Protein AF-A0A8T7IWC9-F1 (afdb_monomer_lite)

Sequence (301 aa):
MRTSVFLGVFLLLMLPDQSWAQNACSLISCDCSSLSNSVWQAECRTREDSIKSRCRSSAGERLGACIVAGESAWPLMAESQGPELLPTWRYGEDQFEEWFDSQLETVEAVNFQLSDARSWTAGQVRNGAYSQVPAVASTLSDLIRQFWWINNNQLRAEAKFDEDPVDEDDLLAVRLILREMLDEQDQLASSIAGANADANIARKALYGVRYELYQMLAETYTLASDYRRAGELWRDAAREGESVIRLDGLNTADQRQIALDVVSSYFLAATRYDLAGDATLARQMYQRANDLKSNPSSLIE

Secondary structure (DSSP, 8-state):
-----------------THHHHHHHHT----TTS-SSHHHHHHHHHHHHHHHHHHHHTTT---------STT---------S----------HHHHHHHHHHHHHHHHHHHHHHHHHHHHHHHHHHTT-GGGHHHHHHHHHHHHHHHHHHHHHHHHHHHHHSSSPPPHHHHHHHHHHHHHHHHHHHHHHHH--S-SHHHHHHHHHHHHHHHHHHHHHHHHHHHTT-HHHHHHHHHHHHHHHHHHTTSTT--HHHHHHHHHHHHHHHHHHHHHHHHTT-HHHHHHHHHHHHHHHH-GGGGT-

Radius of gyration: 24.12 Å; chains: 1; bounding box: 64×43×95 Å

pLDDT: mean 74.96, std 18.35, range [29.09, 98.12]

Foldseek 3Di:
DDDDDDDDDDDDDPPPPLVQLLVLLVPQDLPLVVDPDPVLSVVLVVVSVVQSVVSSVVSRQQDDWRDRDDPPDDTPDDDHDDDDDPPPDPDDPVVVVVVLVVLVVVLVVLVVVLVVLLVVLLVCLLVLVLQCLLVSLVVNQVSLVSNLVSLVVVQVVVCVPPVDQRDVVSLVVVLVVLVVVLVSLVVSLVSQDDQDQSSLSNNLSSLSNNLSSLQSNLVSCVSVLVLQVSLVSLQVNLVSLLVSLQRPPDDPVSNVVSLSSNLVSLQSSLVSCVSVVNPVSNVVSPVVSVVCVVPVCVSND

Structure (mmCIF, N/CA/C/O backbone):
data_AF-A0A8T7IWC9-F1
#
_entry.id   AF-A0A8T7IWC9-F1
#
loop_
_atom_site.group_PDB
_atom_site.id
_atom_site.type_symbol
_atom_site.label_atom_id
_atom_site.label_alt_id
_atom_site.label_comp_id
_atom_site.label_asym_id
_atom_site.label_entity_id
_atom_site.label_seq_id
_atom_site.pdbx_PDB_ins_code
_atom_site.Cartn_x
_atom_site.Cartn_y
_atom_site.Cartn_z
_atom_site.occupancy
_atom_site.B_iso_or_equiv
_atom_site.auth_seq_id
_atom_site.auth_comp_id
_atom_site.auth_asym_id
_atom_site.auth_atom_id
_atom_site.pdbx_PDB_model_num
ATOM 1 N N . MET A 1 1 ? 39.975 -7.825 -69.202 1.00 47.09 1 MET A N 1
ATOM 2 C CA . MET A 1 1 ? 40.284 -6.485 -68.648 1.00 47.09 1 MET A CA 1
ATOM 3 C C . MET A 1 1 ? 39.059 -5.595 -68.787 1.00 47.09 1 MET A C 1
ATOM 5 O O . MET A 1 1 ? 38.431 -5.651 -69.835 1.00 47.09 1 MET A O 1
ATOM 9 N N . ARG A 1 2 ? 38.813 -4.763 -67.762 1.00 39.97 2 ARG A N 1
ATOM 10 C CA . ARG A 1 2 ? 37.739 -3.761 -67.572 1.00 39.97 2 ARG A CA 1
ATOM 11 C C . ARG A 1 2 ? 36.487 -4.239 -66.824 1.00 39.97 2 ARG A C 1
ATOM 13 O O . ARG A 1 2 ? 35.426 -4.460 -67.388 1.00 39.97 2 ARG A O 1
ATOM 20 N N . THR A 1 3 ? 36.675 -4.342 -65.511 1.00 43.59 3 THR A N 1
ATOM 21 C CA . THR A 1 3 ? 35.678 -4.198 -64.443 1.00 43.59 3 THR A CA 1
ATOM 22 C C . THR A 1 3 ? 35.270 -2.727 -64.306 1.00 43.59 3 THR A C 1
ATOM 24 O O . THR A 1 3 ? 36.131 -1.884 -64.049 1.00 43.59 3 THR A O 1
ATOM 27 N N . SER A 1 4 ? 33.980 -2.419 -64.453 1.00 54.19 4 SER A N 1
ATOM 28 C CA . SER A 1 4 ? 33.429 -1.073 -64.248 1.00 54.19 4 SER A CA 1
ATOM 29 C C . SER A 1 4 ? 32.582 -1.027 -62.975 1.00 54.19 4 SER A C 1
ATOM 31 O O . SER A 1 4 ? 31.496 -1.588 -62.923 1.00 54.19 4 SER A O 1
ATOM 33 N N . VAL A 1 5 ? 33.158 -0.386 -61.956 1.00 46.81 5 VAL A N 1
ATOM 34 C CA . VAL A 1 5 ? 32.569 0.569 -60.999 1.00 46.81 5 VAL A CA 1
ATOM 35 C C . VAL A 1 5 ? 31.048 0.470 -60.771 1.00 46.81 5 VAL A C 1
ATOM 37 O O . VAL A 1 5 ? 30.262 1.167 -61.406 1.00 46.81 5 VAL A O 1
ATOM 40 N N . PHE A 1 6 ? 30.657 -0.332 -59.780 1.00 54.81 6 PHE A N 1
ATOM 41 C CA . PHE A 1 6 ? 29.470 -0.095 -58.956 1.00 54.81 6 PHE A CA 1
ATOM 42 C C . PHE A 1 6 ? 29.934 0.686 -57.726 1.00 54.81 6 PHE A C 1
ATOM 44 O O . PHE A 1 6 ? 30.709 0.136 -56.956 1.00 54.81 6 PHE A O 1
ATOM 51 N N . LEU A 1 7 ? 29.504 1.934 -57.544 1.00 53.81 7 LEU A N 1
ATOM 52 C CA . LEU A 1 7 ? 29.327 2.562 -56.227 1.00 53.81 7 LEU A CA 1
ATOM 53 C C . LEU A 1 7 ? 28.740 3.957 -56.453 1.00 53.81 7 LEU A C 1
ATOM 55 O O . LEU A 1 7 ? 29.435 4.876 -56.882 1.00 53.81 7 LEU A O 1
ATOM 59 N N . GLY A 1 8 ? 27.448 4.118 -56.202 1.00 53.06 8 GLY A N 1
ATOM 60 C CA . GLY A 1 8 ? 26.814 5.416 -56.349 1.00 53.06 8 GLY A CA 1
ATOM 61 C C . GLY A 1 8 ? 25.367 5.402 -55.901 1.00 53.06 8 GLY A C 1
ATOM 62 O O . GLY A 1 8 ? 24.499 4.984 -56.653 1.00 53.06 8 GLY A O 1
ATOM 63 N N . VAL A 1 9 ? 25.150 5.967 -54.713 1.00 55.44 9 VAL A N 1
ATOM 64 C CA . VAL A 1 9 ? 23.916 6.660 -54.321 1.00 55.44 9 VAL A CA 1
ATOM 65 C C . VAL A 1 9 ? 22.708 5.761 -54.035 1.00 55.44 9 VAL A C 1
ATOM 67 O O . VAL A 1 9 ? 21.855 5.559 -54.886 1.00 55.44 9 VAL A O 1
ATOM 70 N N . PHE A 1 10 ? 22.574 5.320 -52.782 1.00 53.72 10 PHE A N 1
ATOM 71 C CA . PHE A 1 10 ? 21.263 5.080 -52.160 1.00 53.72 10 PHE A CA 1
ATOM 72 C C . PHE A 1 10 ? 21.384 5.239 -50.632 1.00 53.72 10 PHE A C 1
ATOM 74 O O . PHE A 1 10 ? 21.339 4.280 -49.872 1.00 53.72 10 PHE A O 1
ATOM 81 N N . LEU A 1 11 ? 21.631 6.473 -50.178 1.00 53.38 11 LEU A N 1
ATOM 82 C CA . LEU A 1 11 ? 21.650 6.842 -48.756 1.00 53.38 11 LEU A CA 1
ATOM 83 C C . LEU A 1 11 ? 20.835 8.129 -48.552 1.00 53.38 11 LEU A C 1
ATOM 85 O O . LEU A 1 11 ? 21.350 9.155 -48.122 1.00 53.38 11 LEU A O 1
ATOM 89 N N . LEU A 1 12 ? 19.562 8.096 -48.953 1.00 50.59 12 LEU A N 1
ATOM 90 C CA . LEU A 1 12 ? 18.607 9.170 -48.694 1.00 50.59 12 LEU A CA 1
ATOM 91 C C . LEU A 1 12 ? 17.373 8.601 -47.986 1.00 50.59 12 LEU A C 1
ATOM 93 O O . LEU A 1 12 ? 16.600 7.852 -48.573 1.00 50.59 12 LEU A O 1
ATOM 97 N N . LEU A 1 13 ? 17.204 9.079 -46.750 1.00 50.50 13 LEU A N 1
ATOM 98 C CA . LEU A 1 13 ? 15.926 9.392 -46.107 1.00 50.50 13 LEU A CA 1
ATOM 99 C C . LEU A 1 13 ? 15.101 8.212 -45.578 1.00 50.50 13 LEU A C 1
ATOM 101 O O . LEU A 1 13 ? 14.023 7.908 -46.071 1.00 50.50 13 LEU A O 1
ATOM 105 N N . MET A 1 14 ? 15.550 7.666 -44.449 1.00 50.41 14 MET A N 1
ATOM 106 C CA . MET A 1 14 ? 14.630 7.264 -43.381 1.00 50.41 14 MET A CA 1
ATOM 107 C C . MET A 1 14 ? 14.826 8.224 -42.205 1.00 50.41 14 MET A C 1
ATOM 109 O O . MET A 1 14 ? 15.462 7.888 -41.212 1.00 50.41 14 MET A O 1
ATOM 113 N N . LEU A 1 15 ? 14.362 9.468 -42.362 1.00 62.22 15 LEU A N 1
ATOM 114 C CA . LEU A 1 15 ? 14.183 10.355 -41.215 1.00 62.22 15 LEU A CA 1
ATOM 115 C C . LEU A 1 15 ? 12.851 9.957 -40.568 1.00 62.22 15 LEU A C 1
ATOM 117 O O . LEU A 1 15 ? 11.830 10.030 -41.253 1.00 62.22 15 LEU A O 1
ATOM 121 N N . PRO A 1 16 ? 12.835 9.491 -39.309 1.00 58.91 16 PRO A N 1
ATOM 122 C CA . PRO A 1 16 ? 11.587 9.186 -38.627 1.00 58.91 16 PRO A CA 1
ATOM 123 C C . PRO A 1 16 ? 10.733 10.457 -38.526 1.00 58.91 16 PRO A C 1
ATOM 125 O O . PRO A 1 16 ? 11.230 11.527 -38.170 1.00 58.91 16 PRO A O 1
ATOM 128 N N . ASP A 1 17 ? 9.448 10.334 -38.859 1.00 56.66 17 ASP A N 1
ATOM 129 C CA . ASP A 1 17 ? 8.450 11.403 -38.786 1.00 56.66 17 ASP A CA 1
ATOM 130 C C . ASP A 1 17 ? 8.245 11.830 -37.317 1.00 56.66 17 ASP A C 1
ATOM 132 O O . ASP A 1 17 ? 7.420 11.283 -36.587 1.00 56.66 17 ASP A O 1
ATOM 136 N N . GLN A 1 18 ? 9.009 12.822 -36.848 1.00 59.84 18 GLN A N 1
ATOM 137 C CA . GLN A 1 18 ? 8.918 13.339 -35.471 1.00 59.84 18 GLN A CA 1
ATOM 138 C C . GLN A 1 18 ? 7.657 14.183 -35.195 1.00 59.84 18 GLN A C 1
ATOM 140 O O . GLN A 1 18 ? 7.474 14.715 -34.099 1.00 59.84 18 GLN A O 1
ATOM 145 N N . SER A 1 19 ? 6.762 14.312 -36.174 1.00 62.81 19 SER A N 1
ATOM 146 C CA . SER A 1 19 ? 5.523 15.088 -36.060 1.00 62.81 19 SER A CA 1
ATOM 147 C C . SER A 1 19 ? 4.514 14.465 -35.085 1.00 62.81 19 SER A C 1
ATOM 149 O O . SER A 1 19 ? 3.747 15.183 -34.441 1.00 62.81 19 SER A O 1
ATOM 151 N N . TRP A 1 20 ? 4.540 13.140 -34.911 1.00 59.88 20 TRP A N 1
ATOM 152 C CA . TRP A 1 20 ? 3.634 12.440 -33.998 1.00 59.88 20 TRP A CA 1
ATOM 153 C C . TRP A 1 20 ? 3.951 12.723 -32.520 1.00 59.88 20 TRP A C 1
ATOM 155 O O . TRP A 1 20 ? 3.041 12.994 -31.733 1.00 59.88 20 TRP A O 1
ATOM 165 N N . ALA A 1 21 ? 5.239 12.777 -32.168 1.00 57.00 21 ALA A N 1
ATOM 166 C CA . ALA A 1 21 ? 5.707 13.061 -30.813 1.00 57.00 21 ALA A CA 1
ATOM 167 C C . ALA A 1 21 ? 5.231 14.432 -30.302 1.00 57.00 21 ALA A C 1
ATOM 169 O O . ALA A 1 21 ? 4.743 14.554 -29.180 1.00 57.00 21 ALA A O 1
ATOM 170 N N . GLN A 1 22 ? 5.304 15.477 -31.136 1.00 60.50 22 GLN A N 1
ATOM 171 C CA . GLN A 1 22 ? 4.870 16.825 -30.741 1.00 60.50 22 GLN A CA 1
ATOM 172 C C . GLN A 1 22 ? 3.373 16.891 -30.416 1.00 60.50 22 GLN A C 1
ATOM 174 O O . GLN A 1 22 ? 2.985 17.537 -29.438 1.00 60.50 22 GLN A O 1
ATOM 179 N N . ASN A 1 23 ? 2.544 16.198 -31.200 1.00 64.69 23 ASN A N 1
ATOM 180 C CA . ASN A 1 23 ? 1.101 16.158 -30.982 1.00 64.69 23 ASN A CA 1
ATOM 181 C C . ASN A 1 23 ? 0.748 15.365 -29.717 1.00 64.69 23 ASN A C 1
ATOM 183 O O . ASN A 1 23 ? -0.075 15.830 -28.929 1.00 64.69 23 ASN A O 1
ATOM 187 N N . ALA A 1 24 ? 1.414 14.234 -29.465 1.00 63.22 24 ALA A N 1
ATOM 188 C CA . ALA A 1 24 ? 1.203 13.434 -28.257 1.00 63.22 24 ALA A CA 1
ATOM 189 C C . ALA A 1 24 ? 1.527 14.219 -26.971 1.00 63.22 24 ALA A C 1
ATOM 191 O O . ALA A 1 24 ? 0.738 14.223 -26.027 1.00 63.22 24 ALA A O 1
ATOM 192 N N . CYS A 1 25 ? 2.630 14.972 -26.956 1.00 64.94 25 CYS A N 1
ATOM 193 C CA . CYS A 1 25 ? 3.047 15.739 -25.777 1.00 64.94 25 CYS A CA 1
ATOM 194 C C . CYS A 1 25 ? 2.199 16.992 -25.510 1.00 64.94 25 CYS A C 1
ATOM 196 O O . CYS A 1 25 ? 2.222 17.530 -24.403 1.00 64.94 25 CYS A O 1
ATOM 198 N N . SER A 1 26 ? 1.457 17.481 -26.510 1.00 69.50 26 SER A N 1
ATOM 199 C CA . SER A 1 26 ? 0.559 18.633 -26.351 1.00 69.50 26 SER A CA 1
ATOM 200 C C . SER A 1 26 ? -0.675 18.325 -25.492 1.00 69.50 26 SER A C 1
ATOM 202 O O . SER A 1 26 ? -1.258 19.241 -24.918 1.00 69.50 26 SER A O 1
ATOM 204 N N . LEU A 1 27 ? -1.028 17.040 -25.359 1.00 65.00 27 LEU A N 1
ATOM 205 C CA . LEU A 1 27 ? -2.165 16.562 -24.566 1.00 65.00 27 LEU A CA 1
ATOM 206 C C . LEU A 1 27 ? -1.876 16.508 -23.057 1.00 65.00 27 LEU A C 1
ATOM 208 O O . LEU A 1 27 ? -2.794 16.303 -22.268 1.00 65.00 27 LEU A O 1
ATOM 212 N N . ILE A 1 28 ? -0.620 16.696 -22.644 1.00 64.50 28 ILE A N 1
ATOM 213 C CA . ILE A 1 28 ? -0.241 16.766 -21.231 1.00 64.50 28 ILE A CA 1
ATOM 214 C C . ILE A 1 28 ? -0.744 18.104 -20.675 1.00 64.50 28 ILE A C 1
ATOM 216 O O . ILE A 1 28 ? -0.307 19.168 -21.115 1.00 64.50 28 ILE A O 1
ATOM 220 N N . SER A 1 29 ? -1.654 18.060 -19.708 1.00 79.06 29 SER A N 1
ATOM 221 C CA . SER A 1 29 ? -2.116 19.235 -18.969 1.00 79.06 29 SER A CA 1
ATOM 222 C C . SER A 1 29 ? -2.329 18.855 -17.514 1.00 79.06 29 SER A C 1
ATOM 224 O O . SER A 1 29 ? -3.060 17.909 -17.226 1.00 79.06 29 SER A O 1
ATOM 226 N N . CYS A 1 30 ? -1.682 19.582 -16.604 1.00 71.56 30 CYS A N 1
ATOM 227 C CA . CYS A 1 30 ? -1.805 19.342 -15.173 1.00 71.56 30 CYS A CA 1
ATOM 228 C C . CYS A 1 30 ? -2.942 20.158 -14.531 1.00 71.56 30 CYS A C 1
ATOM 230 O O . CYS A 1 30 ? -3.126 20.056 -13.329 1.00 71.56 30 CYS A O 1
ATOM 232 N N . ASP A 1 31 ? -3.682 20.982 -15.289 1.00 78.94 31 ASP A N 1
ATOM 233 C CA . ASP A 1 31 ? -4.657 21.961 -14.767 1.00 78.94 31 ASP A CA 1
ATOM 234 C C . ASP A 1 31 ? -4.104 22.823 -13.612 1.00 78.94 31 ASP A C 1
ATOM 236 O O . ASP A 1 31 ? -4.743 23.078 -12.595 1.00 78.94 31 ASP A O 1
ATOM 240 N N . CYS A 1 32 ? -2.884 23.338 -13.769 1.00 75.44 32 CYS A N 1
ATOM 241 C CA . CYS A 1 32 ? -2.263 24.176 -12.742 1.00 75.44 32 CYS A CA 1
ATOM 242 C C . CYS A 1 32 ? -3.038 25.465 -12.443 1.00 75.44 32 CYS A C 1
ATOM 244 O O . CYS A 1 32 ? -2.761 26.123 -11.448 1.00 75.44 32 CYS A O 1
ATOM 246 N N . SER A 1 33 ? -3.967 25.873 -13.310 1.00 80.25 33 SER A N 1
ATOM 247 C CA . SER A 1 33 ? -4.831 27.039 -13.110 1.00 80.25 33 SER A CA 1
ATOM 248 C C . SER A 1 33 ? -5.880 26.857 -12.017 1.00 80.25 33 SER A C 1
ATOM 250 O O . SER A 1 33 ? -6.327 27.864 -11.468 1.00 80.25 33 SER A O 1
ATOM 252 N N . SER A 1 34 ? -6.279 25.623 -11.697 1.00 71.31 34 SER A N 1
ATOM 253 C CA . SER A 1 34 ? -7.310 25.365 -10.685 1.00 71.31 34 SER A CA 1
ATOM 254 C C . SER A 1 34 ? -6.793 25.424 -9.245 1.00 71.31 34 SER A C 1
ATOM 256 O O . SER A 1 34 ? -7.584 25.529 -8.307 1.00 71.31 34 SER A O 1
ATOM 258 N N . LEU A 1 35 ? -5.472 25.433 -9.049 1.00 64.50 35 LEU A N 1
ATOM 259 C CA . LEU A 1 35 ? -4.850 25.608 -7.738 1.00 64.50 35 LEU A CA 1
ATOM 260 C C . LEU A 1 35 ? -5.071 27.028 -7.202 1.00 64.50 35 LEU A C 1
ATOM 262 O O . LEU A 1 35 ? -4.807 28.006 -7.891 1.00 64.50 35 LEU A O 1
ATOM 266 N N . SER A 1 36 ? -5.495 27.167 -5.946 1.00 69.00 36 SER A N 1
ATOM 267 C CA . SER A 1 36 ? -5.789 28.474 -5.332 1.00 69.00 36 SER A CA 1
ATOM 268 C C . SER A 1 36 ? -4.547 29.257 -4.885 1.00 69.00 36 SER A C 1
ATOM 270 O O . SER A 1 36 ? -4.621 30.466 -4.669 1.00 69.00 36 SER A O 1
ATOM 272 N N . ASN A 1 37 ? -3.400 28.589 -4.744 1.00 78.12 37 ASN A N 1
ATOM 273 C CA . ASN A 1 37 ? -2.158 29.178 -4.251 1.00 78.12 37 ASN A CA 1
ATOM 274 C C . ASN A 1 37 ? -1.129 29.323 -5.381 1.00 78.12 37 ASN A C 1
ATOM 276 O O . ASN A 1 37 ? -0.742 28.338 -6.005 1.00 78.12 37 ASN A O 1
ATOM 280 N N . SER A 1 38 ? -0.645 30.547 -5.606 1.00 71.06 38 SER A N 1
ATOM 281 C CA . SER A 1 38 ? 0.264 30.889 -6.707 1.00 71.06 38 SER A CA 1
ATOM 282 C C . SER A 1 38 ? 1.628 30.188 -6.658 1.00 71.06 38 SER A C 1
ATOM 284 O O . SER A 1 38 ? 2.205 29.942 -7.715 1.00 71.06 38 SER A O 1
ATOM 286 N N . VAL A 1 39 ? 2.133 29.823 -5.474 1.00 64.75 39 VAL A N 1
ATOM 287 C CA . VAL A 1 39 ? 3.375 29.040 -5.329 1.00 64.75 39 VAL A CA 1
ATOM 288 C C . VAL A 1 39 ? 3.159 27.620 -5.851 1.00 64.75 39 VAL A C 1
ATOM 290 O O . VAL A 1 39 ? 3.942 27.128 -6.657 1.00 64.75 39 VAL A O 1
ATOM 293 N N . TRP A 1 40 ? 2.042 26.990 -5.486 1.00 55.72 40 TRP A N 1
ATOM 294 C CA . TRP A 1 40 ? 1.682 25.662 -5.990 1.00 55.72 40 TRP A CA 1
ATOM 295 C C . TRP A 1 40 ? 1.347 25.676 -7.484 1.00 55.72 40 TRP A C 1
ATOM 297 O O . TRP A 1 40 ? 1.706 24.742 -8.198 1.00 55.72 40 TRP A O 1
ATOM 307 N N . GLN A 1 41 ? 0.714 26.745 -7.985 1.00 74.25 41 GLN A N 1
ATOM 308 C CA . GLN A 1 41 ? 0.519 26.935 -9.426 1.00 74.25 41 GLN A CA 1
ATOM 309 C C . GLN A 1 41 ? 1.860 26.962 -10.171 1.00 74.25 41 GLN A C 1
ATOM 311 O O . GLN A 1 41 ? 1.969 26.362 -11.240 1.00 74.25 41 GLN A O 1
ATOM 316 N N . ALA A 1 42 ? 2.864 27.658 -9.625 1.00 69.50 42 ALA A N 1
ATOM 317 C CA . ALA A 1 42 ? 4.192 27.738 -10.222 1.00 69.50 42 ALA A CA 1
ATOM 318 C C . ALA A 1 42 ? 4.859 26.358 -10.268 1.00 69.50 42 ALA A C 1
ATOM 320 O O . ALA A 1 42 ? 5.287 25.945 -11.342 1.00 69.50 42 ALA A O 1
ATOM 321 N N . GLU A 1 43 ? 4.840 25.599 -9.170 1.00 65.31 43 GLU A N 1
ATOM 322 C CA . GLU A 1 43 ? 5.471 24.271 -9.157 1.00 65.31 43 GLU A CA 1
ATOM 323 C C . GLU A 1 43 ? 4.740 23.224 -9.976 1.00 65.31 43 GLU A C 1
ATOM 325 O O . GLU A 1 43 ? 5.377 22.407 -10.644 1.00 65.31 43 GLU A O 1
ATOM 330 N N . CYS A 1 44 ? 3.414 23.304 -10.035 1.00 72.56 44 CYS A N 1
ATOM 331 C CA . CYS A 1 44 ? 2.646 22.516 -10.983 1.00 72.56 44 CYS A CA 1
ATOM 332 C C . CYS A 1 44 ? 3.084 22.800 -12.429 1.00 72.56 44 CYS A C 1
ATOM 334 O O . CYS A 1 44 ? 3.310 21.860 -13.190 1.00 72.56 44 CYS A O 1
ATOM 336 N N . ARG A 1 45 ? 3.264 24.075 -12.813 1.00 84.19 45 ARG A N 1
ATOM 337 C CA . ARG A 1 45 ? 3.691 24.446 -14.176 1.00 84.19 45 ARG A CA 1
ATOM 338 C C . ARG A 1 45 ? 5.118 23.994 -14.468 1.00 84.19 45 ARG A C 1
ATOM 340 O O . ARG A 1 45 ? 5.345 23.389 -15.510 1.00 84.19 45 ARG A O 1
ATOM 347 N N . THR A 1 46 ? 6.047 24.198 -13.531 1.00 76.56 46 THR A N 1
ATOM 348 C CA . THR A 1 46 ? 7.425 23.687 -13.624 1.00 76.56 46 THR A CA 1
ATOM 349 C C . THR A 1 46 ? 7.425 22.178 -13.880 1.00 76.56 46 THR A C 1
ATOM 351 O O . THR A 1 46 ? 8.170 21.666 -14.723 1.00 76.56 46 THR A O 1
ATOM 354 N N . ARG A 1 47 ? 6.552 21.448 -13.178 1.00 75.06 47 ARG A N 1
ATOM 355 C CA . ARG A 1 47 ? 6.411 20.004 -13.333 1.00 75.06 47 ARG A CA 1
ATOM 356 C C . ARG A 1 47 ? 5.788 19.617 -14.675 1.00 75.06 47 ARG A C 1
ATOM 358 O O . ARG A 1 47 ? 6.326 18.734 -15.341 1.00 75.06 47 ARG A O 1
ATOM 365 N N . GLU A 1 48 ? 4.709 20.278 -15.085 1.00 80.06 48 GLU A N 1
ATOM 366 C CA . GLU A 1 48 ? 4.065 20.086 -16.391 1.00 80.06 48 GLU A CA 1
ATOM 367 C C . GLU A 1 48 ? 5.069 20.271 -17.537 1.00 80.06 48 GLU A C 1
ATOM 369 O O . GLU A 1 48 ? 5.177 19.421 -18.425 1.00 80.06 48 GLU A O 1
ATOM 374 N N . ASP A 1 49 ? 5.862 21.341 -17.476 1.00 84.50 49 ASP A N 1
ATOM 375 C CA . ASP A 1 49 ? 6.886 21.659 -18.469 1.00 84.50 49 ASP A CA 1
ATOM 376 C C . ASP A 1 49 ? 8.000 20.607 -18.497 1.00 84.50 49 ASP A C 1
ATOM 378 O O . ASP A 1 49 ? 8.443 20.198 -19.574 1.00 84.50 49 ASP A O 1
ATOM 382 N N . SER A 1 50 ? 8.416 20.100 -17.333 1.00 77.88 50 SER A N 1
ATOM 383 C CA . SER A 1 50 ? 9.385 19.002 -17.231 1.00 77.88 50 SER A CA 1
ATOM 384 C C . SER A 1 50 ? 8.880 17.713 -17.893 1.00 77.88 50 SER A C 1
ATOM 386 O O . SER A 1 50 ? 9.639 17.055 -18.609 1.00 77.88 50 SER A O 1
ATOM 388 N N . ILE A 1 51 ? 7.607 17.350 -17.691 1.00 70.69 51 ILE A N 1
ATOM 389 C CA . ILE A 1 51 ? 7.001 16.153 -18.304 1.00 70.69 51 ILE A CA 1
ATOM 390 C C . ILE A 1 51 ? 6.874 16.352 -19.820 1.00 70.69 51 ILE A C 1
ATOM 392 O O . ILE A 1 51 ? 7.262 15.476 -20.591 1.00 70.69 51 ILE A O 1
ATOM 396 N N . LYS A 1 52 ? 6.415 17.527 -20.269 1.00 79.81 52 LYS A N 1
ATOM 397 C CA . LYS A 1 52 ? 6.342 17.880 -21.698 1.00 79.81 52 LYS A CA 1
ATOM 398 C C . LYS A 1 52 ? 7.705 17.837 -22.376 1.00 79.81 52 LYS A C 1
ATOM 400 O O . LYS A 1 52 ? 7.812 17.339 -23.494 1.00 79.81 52 LYS A O 1
ATOM 405 N N . SER A 1 53 ? 8.737 18.358 -21.717 1.00 80.12 53 SER A N 1
ATOM 406 C CA . SER A 1 53 ? 10.111 18.340 -22.221 1.00 80.12 53 SER A CA 1
ATOM 407 C C . SER A 1 53 ? 10.605 16.905 -22.417 1.00 80.12 53 SER A C 1
ATOM 409 O O . SER A 1 53 ? 11.044 16.551 -23.511 1.00 80.12 53 SER A O 1
ATOM 411 N N . ARG A 1 54 ? 10.418 16.050 -21.403 1.00 68.50 54 ARG A N 1
ATOM 412 C CA . ARG A 1 54 ? 10.782 14.626 -21.455 1.00 68.50 54 ARG A CA 1
ATOM 413 C C . ARG A 1 54 ? 10.008 13.854 -22.525 1.00 68.50 54 ARG A C 1
ATOM 415 O O . ARG A 1 54 ? 10.598 13.092 -23.286 1.00 68.50 54 ARG A O 1
ATOM 422 N N . CYS A 1 55 ? 8.703 14.086 -22.637 1.00 73.88 55 CYS A N 1
ATOM 423 C CA . CYS A 1 55 ? 7.876 13.488 -23.686 1.00 73.88 55 CYS A CA 1
ATOM 424 C C . CYS A 1 55 ? 8.407 13.834 -25.091 1.00 73.88 55 CYS A C 1
ATOM 426 O O . CYS A 1 55 ? 8.478 12.979 -25.971 1.00 73.88 55 CYS A O 1
ATOM 428 N N . ARG A 1 56 ? 8.849 15.082 -25.312 1.00 79.00 56 ARG A N 1
ATOM 429 C CA . ARG A 1 56 ? 9.432 15.487 -26.603 1.00 79.00 56 ARG A CA 1
ATOM 430 C C . ARG A 1 56 ? 10.771 14.800 -26.869 1.00 79.00 56 ARG A C 1
ATOM 432 O O . ARG A 1 56 ? 11.015 14.409 -28.006 1.00 79.00 56 ARG A O 1
ATOM 439 N N . SER A 1 57 ? 11.625 14.653 -25.853 1.00 73.88 57 SER A N 1
ATOM 440 C CA . SER A 1 57 ? 12.942 14.017 -26.013 1.00 73.88 57 SER A CA 1
ATOM 441 C C . SER A 1 57 ? 12.873 12.505 -26.235 1.00 73.88 57 SER A C 1
ATOM 443 O O . SER A 1 57 ? 13.808 11.940 -26.788 1.00 73.88 57 SER A O 1
ATOM 445 N N . SER A 1 58 ? 11.773 11.863 -25.8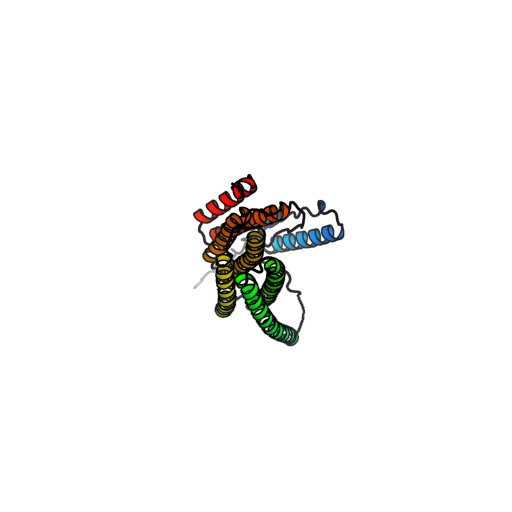46 1.00 68.81 58 SER A N 1
ATOM 446 C CA . SER A 1 58 ? 11.528 10.419 -25.996 1.00 68.81 58 SER A CA 1
ATOM 447 C C . SER A 1 58 ? 10.594 10.074 -27.156 1.00 68.81 58 SER A C 1
ATOM 449 O O . SER A 1 58 ? 9.982 9.014 -27.184 1.00 68.81 58 SER A O 1
ATOM 451 N N . ALA A 1 59 ? 10.438 10.986 -28.119 1.00 71.88 59 ALA A N 1
ATOM 452 C CA . ALA A 1 59 ? 9.583 10.780 -29.287 1.00 71.88 59 ALA A CA 1
ATOM 453 C C . ALA A 1 59 ? 8.114 10.415 -28.956 1.00 71.88 59 ALA A C 1
ATOM 455 O O . ALA A 1 59 ? 7.440 9.762 -29.753 1.00 71.88 59 ALA A O 1
ATOM 456 N N . GLY A 1 60 ? 7.581 10.911 -27.834 1.00 56.09 60 GLY A N 1
ATOM 457 C CA . GLY A 1 60 ? 6.183 10.711 -27.444 1.00 56.09 60 GLY A CA 1
ATOM 458 C C . GLY A 1 60 ? 5.936 9.522 -26.515 1.00 56.09 60 GLY A C 1
ATOM 459 O O . GLY A 1 60 ? 4.771 9.192 -26.280 1.00 56.09 60 GLY A O 1
ATOM 460 N N . GLU A 1 61 ? 6.982 8.894 -25.969 1.00 53.62 61 GLU A N 1
ATOM 461 C CA . GLU A 1 61 ? 6.818 7.932 -24.875 1.00 53.62 61 GLU A CA 1
ATOM 462 C C . GLU A 1 61 ? 6.202 8.610 -23.636 1.00 53.62 61 GLU A C 1
ATOM 464 O O . GLU A 1 61 ? 6.406 9.796 -23.347 1.00 53.62 61 GLU A O 1
ATOM 469 N N . ARG A 1 62 ? 5.367 7.863 -22.909 1.00 52.41 62 ARG A N 1
ATOM 470 C CA . ARG A 1 62 ? 4.621 8.368 -21.749 1.00 52.41 62 ARG A CA 1
ATOM 471 C C . ARG A 1 62 ? 5.529 8.358 -20.515 1.00 52.41 62 ARG A C 1
ATOM 473 O O . ARG A 1 62 ? 5.677 7.324 -19.890 1.00 52.41 62 ARG A O 1
ATOM 480 N N . LEU A 1 63 ? 6.118 9.506 -20.160 1.00 49.84 63 LEU A N 1
ATOM 481 C CA . LEU A 1 63 ? 7.186 9.593 -19.141 1.00 49.84 63 LEU A CA 1
ATOM 482 C C . LEU A 1 63 ? 6.800 10.255 -17.795 1.00 49.84 63 LEU A C 1
ATOM 484 O O . LEU A 1 63 ? 7.679 10.699 -17.053 1.00 49.84 63 LEU A O 1
ATOM 488 N N . GLY A 1 64 ? 5.510 10.393 -17.458 1.00 47.31 64 GLY A N 1
ATOM 489 C CA . GLY A 1 64 ? 5.115 10.890 -16.129 1.00 47.31 64 GLY A CA 1
ATOM 490 C C . GLY A 1 64 ? 3.683 11.409 -15.992 1.00 47.31 64 GLY A C 1
ATOM 491 O O . GLY A 1 64 ? 2.982 11.614 -16.981 1.00 47.31 64 GLY A O 1
ATOM 492 N N . ALA A 1 65 ? 3.262 11.638 -14.743 1.00 49.84 65 ALA A N 1
ATOM 493 C CA . ALA A 1 65 ? 1.928 12.115 -14.380 1.00 49.84 65 ALA A CA 1
ATOM 494 C C . ALA A 1 65 ? 1.955 13.506 -13.724 1.00 49.84 65 ALA A C 1
ATOM 496 O O . ALA A 1 65 ? 2.916 13.898 -13.057 1.00 49.84 65 ALA A O 1
ATOM 497 N N . CYS A 1 66 ? 0.854 14.232 -13.896 1.00 46.69 66 CYS A N 1
ATOM 498 C CA . CYS A 1 66 ? 0.536 15.443 -13.158 1.00 46.69 66 CYS A CA 1
ATOM 499 C C . CYS A 1 66 ? -0.185 15.062 -11.862 1.00 46.69 66 CYS A C 1
ATOM 501 O O . CYS A 1 66 ? -1.323 14.603 -11.915 1.00 46.69 66 CYS A O 1
ATOM 503 N N . ILE A 1 67 ? 0.447 15.255 -10.705 1.00 46.38 67 ILE A N 1
ATOM 504 C CA . ILE A 1 67 ? -0.232 15.146 -9.409 1.00 46.38 67 ILE A CA 1
ATOM 505 C C . ILE A 1 67 ? -0.477 16.573 -8.927 1.00 46.38 67 ILE A C 1
ATOM 507 O O . ILE A 1 67 ? 0.414 17.213 -8.376 1.00 46.38 67 ILE A O 1
ATOM 511 N N . VAL A 1 68 ? -1.671 17.104 -9.177 1.00 40.06 68 VAL A N 1
ATOM 512 C CA . VAL A 1 68 ? -2.118 18.335 -8.522 1.00 40.06 68 VAL A CA 1
ATOM 513 C C . VAL A 1 68 ? -2.874 17.931 -7.272 1.00 40.06 68 VAL A C 1
ATOM 515 O O . VAL A 1 68 ? -3.933 17.332 -7.367 1.00 40.06 68 VAL A O 1
ATOM 518 N N . ALA A 1 69 ? -2.329 18.225 -6.095 1.00 34.28 69 ALA A N 1
ATOM 519 C CA . ALA A 1 69 ? -3.018 17.989 -4.834 1.00 34.28 69 ALA A CA 1
ATOM 520 C C . ALA A 1 69 ? -4.233 18.932 -4.715 1.00 34.28 69 ALA A C 1
ATOM 522 O O . ALA A 1 69 ? -4.098 20.115 -4.408 1.00 34.28 69 ALA A O 1
ATOM 523 N N . GLY A 1 70 ? -5.425 18.395 -4.970 1.00 32.16 70 GLY A N 1
ATOM 524 C CA . GLY A 1 70 ? -6.724 18.990 -4.659 1.00 32.16 70 GLY A CA 1
ATOM 525 C C . GLY A 1 70 ? -7.715 17.879 -4.305 1.00 32.16 70 GLY A C 1
ATOM 526 O O . GLY A 1 70 ? -7.545 16.749 -4.753 1.00 32.16 70 GLY A O 1
ATOM 527 N N . GLU A 1 71 ? -8.751 18.177 -3.512 1.00 29.09 71 GLU A N 1
ATOM 528 C CA . GLU A 1 71 ? -9.713 17.193 -2.959 1.00 29.09 71 GLU A CA 1
ATOM 529 C C . GLU A 1 71 ? -10.468 16.337 -4.006 1.00 29.09 71 GLU A C 1
ATOM 531 O O . GLU A 1 71 ? -11.194 15.407 -3.642 1.00 29.09 71 GLU A O 1
ATOM 536 N N . SER A 1 72 ? -10.310 16.642 -5.296 1.00 32.47 72 SER A N 1
ATOM 537 C CA . SER A 1 72 ? -10.903 15.957 -6.449 1.00 32.47 72 SER A CA 1
ATOM 538 C C . SER A 1 72 ? -9.877 15.402 -7.451 1.00 32.47 72 SER A C 1
ATOM 540 O O . SER A 1 72 ? -10.273 14.910 -8.511 1.00 32.47 72 SER A O 1
ATOM 542 N N . ALA A 1 73 ? -8.576 15.467 -7.159 1.00 34.59 73 ALA A N 1
ATOM 543 C CA . ALA A 1 73 ? -7.541 15.026 -8.083 1.00 34.59 73 ALA A CA 1
ATOM 544 C C . ALA A 1 73 ? -7.431 13.497 -8.122 1.00 34.59 73 ALA A C 1
ATOM 546 O O . ALA A 1 73 ? -7.125 12.842 -7.129 1.00 34.59 73 ALA A O 1
ATOM 547 N N . TRP A 1 74 ? -7.681 12.935 -9.302 1.00 33.41 74 TRP A N 1
ATOM 548 C CA . TRP A 1 74 ? -7.445 11.528 -9.607 1.00 33.41 74 TRP A CA 1
ATOM 549 C C . TRP A 1 74 ? -6.068 11.380 -10.263 1.00 33.41 74 TRP A C 1
ATOM 551 O O . TRP A 1 74 ? -5.774 12.153 -11.179 1.00 33.41 74 TRP A O 1
ATOM 561 N N . PRO A 1 75 ? -5.237 10.395 -9.877 1.00 35.59 75 PRO A N 1
ATOM 562 C CA . PRO A 1 75 ? -4.009 10.112 -10.604 1.00 35.59 75 PRO A CA 1
ATOM 563 C C . PRO A 1 75 ? -4.364 9.628 -12.017 1.00 35.59 75 PRO A C 1
ATOM 565 O O . PRO A 1 75 ? -4.915 8.543 -12.204 1.00 35.59 75 PRO A O 1
ATOM 568 N N . LEU A 1 76 ? -4.067 10.443 -13.032 1.00 31.44 76 LEU A N 1
ATOM 569 C CA . LEU A 1 76 ? -3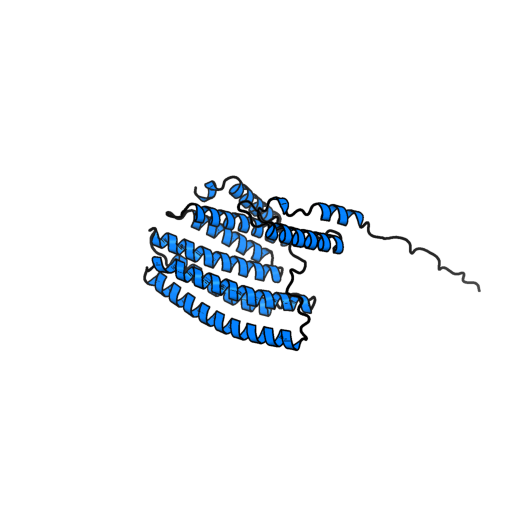.986 9.955 -14.405 1.00 31.44 76 LEU A CA 1
ATOM 570 C C . LEU A 1 76 ? -2.670 9.187 -14.520 1.00 31.44 76 LEU A C 1
ATOM 572 O O . LEU A 1 76 ? -1.592 9.774 -14.566 1.00 31.44 76 LEU A O 1
ATOM 576 N N . MET A 1 77 ? -2.785 7.863 -14.494 1.00 32.69 77 MET A N 1
ATOM 577 C CA . MET A 1 77 ? -1.667 6.929 -14.562 1.00 32.69 77 MET A CA 1
ATOM 578 C C . MET A 1 77 ? -0.952 7.064 -15.912 1.00 32.69 77 MET A C 1
ATOM 580 O O . MET A 1 77 ? -1.484 6.672 -16.952 1.00 32.69 77 MET A O 1
ATOM 584 N N . ALA A 1 78 ? 0.262 7.609 -15.883 1.00 31.23 78 ALA A N 1
ATOM 585 C CA . ALA A 1 78 ? 1.282 7.300 -16.869 1.00 31.23 78 ALA A CA 1
ATOM 586 C C . ALA A 1 78 ? 2.180 6.219 -16.268 1.00 31.23 78 ALA A C 1
ATOM 588 O O . ALA A 1 78 ? 2.656 6.340 -15.140 1.00 31.23 78 ALA A O 1
ATOM 589 N N . GLU A 1 79 ? 2.353 5.161 -17.041 1.00 30.50 79 GLU A N 1
ATOM 590 C CA . GLU A 1 79 ? 3.367 4.132 -16.886 1.00 30.50 79 GLU A CA 1
ATOM 591 C C . GLU A 1 79 ? 4.733 4.764 -16.573 1.00 30.50 79 GLU A C 1
ATOM 593 O O . GLU A 1 79 ? 5.125 5.772 -17.162 1.00 30.50 79 GLU A O 1
ATOM 598 N N . SER A 1 80 ? 5.430 4.219 -15.578 1.00 30.52 80 SER A N 1
ATOM 599 C CA . SER A 1 80 ? 6.750 4.693 -15.184 1.00 30.52 80 SER A CA 1
ATOM 600 C C . SER A 1 80 ? 7.791 4.200 -16.179 1.00 30.52 80 SER A C 1
ATOM 602 O O . SER A 1 80 ? 8.020 2.999 -16.214 1.00 30.52 80 SER A O 1
ATOM 604 N N . GLN A 1 81 ? 8.479 5.108 -16.871 1.00 39.78 81 GLN A N 1
ATOM 605 C CA . GLN A 1 81 ? 9.946 5.162 -16.912 1.00 39.78 81 GLN A CA 1
ATOM 606 C C . GLN A 1 81 ? 10.371 6.624 -17.146 1.00 39.78 81 GLN A C 1
ATOM 608 O O . GLN A 1 81 ? 9.713 7.360 -17.873 1.00 39.78 81 GLN A O 1
ATOM 613 N N . GLY A 1 82 ? 11.439 7.076 -16.484 1.00 32.59 82 GLY A N 1
ATOM 614 C CA . GLY A 1 82 ? 12.043 8.398 -16.696 1.00 32.59 82 GLY A CA 1
ATOM 615 C C . GLY A 1 82 ? 12.277 9.195 -15.403 1.00 32.59 82 GLY A C 1
ATOM 616 O O . GLY A 1 82 ? 11.342 9.427 -14.638 1.00 32.59 82 GLY A O 1
ATOM 617 N N . PRO A 1 83 ? 13.514 9.661 -15.154 1.00 36.72 83 PRO A N 1
ATOM 618 C CA . PRO A 1 83 ? 14.045 9.939 -13.826 1.00 36.72 83 PRO A CA 1
ATOM 619 C C . PRO A 1 83 ? 13.294 11.089 -13.162 1.00 36.72 83 PRO A C 1
ATOM 621 O O . PRO A 1 83 ? 13.427 12.254 -13.539 1.00 36.72 83 PRO A O 1
ATOM 624 N N . GLU A 1 84 ? 12.522 10.779 -12.126 1.00 37.47 84 GLU A N 1
ATOM 625 C CA . GLU A 1 84 ? 12.309 11.772 -11.089 1.00 37.47 84 GLU A CA 1
ATOM 626 C C . GLU A 1 84 ? 13.647 12.048 -10.413 1.00 37.47 84 GLU A C 1
ATOM 628 O O . GLU A 1 84 ? 14.465 11.149 -10.175 1.00 37.47 84 GLU A O 1
ATOM 633 N N . LEU A 1 85 ? 13.881 13.343 -10.241 1.00 35.97 85 LEU A N 1
ATOM 634 C CA . LEU A 1 85 ? 15.076 13.956 -9.705 1.00 35.97 85 LEU A CA 1
ATOM 635 C C . LEU A 1 85 ? 15.379 13.340 -8.333 1.00 35.97 85 LEU A C 1
ATOM 637 O O . LEU A 1 85 ? 14.871 13.801 -7.316 1.00 35.97 85 LEU A O 1
ATOM 641 N N . LEU A 1 86 ? 16.267 12.343 -8.308 1.00 34.56 86 LEU A N 1
ATOM 642 C CA . LEU A 1 86 ? 17.269 12.356 -7.252 1.00 34.56 86 LEU A CA 1
ATOM 643 C C . LEU A 1 86 ? 17.974 13.704 -7.419 1.00 34.56 86 LEU A C 1
ATOM 645 O O . LEU A 1 86 ? 18.244 14.084 -8.568 1.00 34.56 86 LEU A O 1
ATOM 649 N N . PRO A 1 87 ? 18.192 14.471 -6.343 1.00 32.69 87 PRO A N 1
ATOM 650 C CA . PRO A 1 87 ? 18.955 15.696 -6.459 1.00 32.69 87 PRO A CA 1
ATOM 651 C C . PRO A 1 87 ? 20.252 15.355 -7.194 1.00 32.69 87 PRO A C 1
ATOM 653 O O . PRO A 1 87 ? 20.997 14.469 -6.782 1.00 32.69 87 PRO A O 1
ATOM 656 N N . THR A 1 88 ? 20.458 15.979 -8.355 1.00 36.03 88 THR A N 1
ATOM 657 C CA . THR A 1 88 ? 21.666 15.815 -9.162 1.00 36.03 88 THR A CA 1
ATOM 658 C C . THR A 1 88 ? 22.798 16.505 -8.418 1.00 36.03 88 THR A C 1
ATOM 660 O O . THR A 1 88 ? 23.214 17.609 -8.776 1.00 36.03 88 THR A O 1
ATOM 663 N N . TRP A 1 89 ? 23.246 15.911 -7.319 1.00 39.91 89 TRP A N 1
ATOM 664 C CA . TRP A 1 89 ? 24.451 16.354 -6.668 1.00 39.91 89 TRP A CA 1
ATOM 665 C C . TRP A 1 89 ? 25.613 15.852 -7.507 1.00 39.91 89 TRP A C 1
ATOM 667 O O . TRP A 1 89 ? 25.841 14.657 -7.658 1.00 39.91 89 TRP A O 1
ATOM 677 N N . ARG A 1 90 ? 26.358 16.809 -8.053 1.00 35.41 90 ARG A N 1
ATOM 678 C CA . ARG A 1 90 ? 27.752 16.647 -8.462 1.00 35.41 90 ARG A CA 1
ATOM 679 C C . ARG A 1 90 ? 28.629 16.407 -7.228 1.00 35.41 90 ARG A C 1
ATOM 681 O O . ARG A 1 90 ? 29.524 17.203 -6.948 1.00 35.41 90 ARG A O 1
ATOM 688 N N . TYR A 1 91 ? 28.330 15.380 -6.451 1.00 42.06 91 TYR A N 1
ATOM 689 C CA . TYR A 1 91 ? 29.260 14.907 -5.449 1.00 42.06 91 TYR A CA 1
ATOM 690 C C . TYR A 1 91 ? 30.224 13.954 -6.148 1.00 42.06 91 TYR A C 1
ATOM 692 O O . TYR A 1 91 ? 29.812 13.174 -7.004 1.00 42.06 91 TYR A O 1
ATOM 700 N N . GLY A 1 92 ? 31.524 14.110 -5.886 1.00 44.84 92 GLY A N 1
ATOM 701 C CA . GLY A 1 92 ? 32.474 13.054 -6.232 1.00 44.84 92 GLY A CA 1
ATOM 702 C C . GLY A 1 92 ? 32.014 11.757 -5.569 1.00 44.84 92 GLY A C 1
ATOM 703 O O . GLY A 1 92 ? 31.338 11.831 -4.543 1.00 44.84 92 GLY A O 1
ATOM 704 N N . GLU A 1 93 ? 32.349 10.624 -6.179 1.00 51.38 93 GLU A N 1
ATOM 705 C CA . GLU A 1 93 ? 32.087 9.252 -5.702 1.00 51.38 93 GLU A CA 1
ATOM 706 C C . GLU A 1 93 ? 32.133 9.163 -4.160 1.00 51.38 93 GLU A C 1
ATOM 708 O O . GLU A 1 93 ? 31.140 8.803 -3.533 1.00 51.38 93 GLU A O 1
ATOM 713 N N . ASP A 1 94 ? 33.188 9.724 -3.559 1.00 56.88 94 ASP A N 1
ATOM 714 C CA . ASP A 1 94 ? 33.430 9.816 -2.113 1.00 56.88 94 ASP A CA 1
ATOM 715 C C . ASP A 1 94 ? 32.271 10.407 -1.274 1.00 56.88 94 ASP A C 1
ATOM 717 O O . ASP A 1 94 ? 31.967 9.923 -0.192 1.00 56.88 94 ASP A O 1
ATOM 721 N N . GLN A 1 95 ? 31.596 11.465 -1.737 1.00 52.41 95 GLN A N 1
ATOM 722 C CA . GLN A 1 95 ? 30.524 12.124 -0.967 1.00 52.41 95 GLN A CA 1
ATOM 723 C C . GLN A 1 95 ? 29.167 11.426 -1.117 1.00 52.41 95 GLN A C 1
ATOM 725 O O . GLN A 1 95 ? 28.280 11.618 -0.282 1.00 52.41 95 GLN A O 1
ATOM 730 N N . PHE A 1 96 ? 28.990 10.633 -2.177 1.00 54.09 96 PHE A N 1
ATOM 731 C CA . PHE A 1 96 ? 27.845 9.735 -2.286 1.00 54.09 96 PHE A CA 1
ATOM 732 C C . PHE A 1 96 ? 28.042 8.516 -1.384 1.00 54.09 96 PHE A C 1
ATOM 734 O O . PHE A 1 96 ? 27.116 8.188 -0.650 1.00 54.09 96 PHE A O 1
ATOM 741 N N . GLU A 1 97 ? 29.241 7.925 -1.370 1.00 59.72 97 GLU A N 1
ATOM 742 C CA . GLU A 1 97 ? 29.604 6.842 -0.446 1.00 59.72 97 GLU A CA 1
ATOM 743 C C . GLU A 1 97 ? 29.458 7.273 1.021 1.00 59.72 97 GLU A C 1
ATOM 745 O O . GLU A 1 97 ? 28.759 6.607 1.774 1.00 59.72 97 GLU A O 1
ATOM 750 N N . GLU A 1 98 ? 29.982 8.439 1.422 1.00 66.50 98 GLU A N 1
ATOM 751 C CA . GLU A 1 98 ? 29.817 8.951 2.796 1.00 66.50 98 GLU A CA 1
ATOM 752 C C . GLU A 1 98 ? 28.342 9.175 3.178 1.00 66.50 98 GLU A C 1
ATOM 754 O O . GLU A 1 98 ? 27.921 8.888 4.304 1.00 66.50 98 GLU A O 1
ATOM 759 N N . TRP A 1 99 ? 27.530 9.702 2.251 1.00 69.31 99 TRP A N 1
ATOM 760 C CA . TRP A 1 99 ? 26.092 9.842 2.481 1.00 69.31 99 TRP A CA 1
ATOM 761 C C . TRP A 1 99 ? 25.420 8.474 2.609 1.00 69.31 99 TRP A C 1
ATOM 763 O O . TRP A 1 99 ? 24.567 8.299 3.480 1.00 69.31 99 TRP A O 1
ATOM 773 N N . PHE A 1 100 ? 25.807 7.522 1.763 1.00 59.25 100 PHE A N 1
ATOM 774 C CA . PHE A 1 100 ? 25.266 6.173 1.726 1.00 59.25 100 PHE A CA 1
ATOM 775 C C . PHE A 1 100 ? 25.598 5.392 2.999 1.00 59.25 100 PHE A C 1
ATOM 777 O O . PHE A 1 100 ? 24.685 4.865 3.630 1.00 59.25 100 PHE A O 1
ATOM 784 N N . ASP A 1 101 ? 26.851 5.425 3.450 1.00 68.19 101 ASP A N 1
ATOM 785 C CA . ASP A 1 101 ? 27.288 4.853 4.726 1.00 68.19 101 ASP A CA 1
ATOM 786 C C . ASP A 1 101 ? 26.490 5.450 5.896 1.00 68.19 101 ASP A C 1
ATOM 788 O O . ASP A 1 101 ? 25.979 4.727 6.755 1.00 68.19 101 ASP A O 1
ATOM 792 N N . SER A 1 102 ? 26.268 6.770 5.886 1.00 67.38 102 SER A N 1
ATOM 793 C CA . SER A 1 102 ? 25.417 7.436 6.879 1.00 67.38 102 SER A CA 1
ATOM 794 C C . SER A 1 102 ? 23.946 6.994 6.805 1.00 67.38 102 SER A C 1
ATOM 796 O O . SER A 1 102 ? 23.265 6.911 7.836 1.00 67.38 102 SER A O 1
ATOM 798 N N . GLN A 1 103 ? 23.423 6.699 5.611 1.00 60.75 103 GLN A N 1
ATOM 799 C CA . GLN A 1 103 ? 22.085 6.121 5.477 1.00 60.75 103 GLN A CA 1
ATOM 800 C C . GLN A 1 103 ? 22.048 4.670 5.965 1.00 60.75 103 GLN A C 1
ATOM 802 O O . GLN A 1 103 ? 21.059 4.297 6.590 1.00 60.75 103 GLN A O 1
ATOM 807 N N . LEU A 1 104 ? 23.103 3.878 5.761 1.00 63.78 104 LEU A N 1
ATOM 808 C CA . LEU A 1 104 ? 23.181 2.492 6.227 1.00 63.78 104 LEU A CA 1
ATOM 809 C C . LEU A 1 104 ? 23.102 2.413 7.761 1.00 63.78 104 LEU A C 1
ATOM 811 O O . LEU A 1 104 ? 22.298 1.655 8.305 1.00 63.78 104 LEU A O 1
ATOM 815 N N . GLU A 1 105 ? 23.835 3.286 8.464 1.00 66.94 105 GLU A N 1
ATOM 816 C CA . GLU A 1 105 ? 23.711 3.445 9.923 1.00 66.94 105 GLU A CA 1
ATOM 817 C C . GLU A 1 105 ? 22.280 3.846 10.335 1.00 66.94 105 GLU A C 1
ATOM 819 O O . GLU A 1 105 ? 21.748 3.392 11.354 1.00 66.94 105 GLU A O 1
ATOM 824 N N . THR A 1 106 ? 21.612 4.664 9.514 1.00 66.94 106 THR A N 1
ATOM 825 C CA . THR A 1 106 ? 20.209 5.043 9.730 1.00 66.94 106 THR A CA 1
ATOM 826 C C . THR A 1 106 ? 19.265 3.850 9.538 1.00 66.94 106 THR A C 1
ATOM 828 O O . THR A 1 106 ? 18.304 3.727 10.296 1.00 66.94 106 THR A O 1
ATOM 831 N N . VAL A 1 107 ? 19.530 2.941 8.591 1.00 63.66 107 VAL A N 1
ATOM 832 C CA . VAL A 1 107 ? 18.726 1.721 8.383 1.00 63.66 107 VAL A CA 1
ATOM 833 C C . VAL A 1 107 ? 18.780 0.817 9.606 1.00 63.66 107 VAL A C 1
ATOM 835 O O . VAL A 1 107 ? 17.736 0.344 10.051 1.00 63.66 107 VAL A O 1
ATOM 838 N N . GLU A 1 108 ? 19.958 0.599 10.192 1.00 66.81 108 GLU A N 1
ATOM 839 C CA . GLU A 1 108 ? 20.081 -0.214 11.407 1.00 66.81 108 GLU A CA 1
ATOM 840 C C . GLU A 1 108 ? 19.300 0.396 12.580 1.00 66.81 108 GLU A C 1
ATOM 842 O O . GLU A 1 108 ? 18.558 -0.308 13.274 1.00 66.81 108 GLU A O 1
ATOM 847 N N . ALA A 1 109 ? 19.397 1.717 12.763 1.00 65.69 109 ALA A N 1
ATOM 848 C CA . ALA A 1 109 ? 18.639 2.433 13.784 1.00 65.69 109 ALA A CA 1
ATOM 849 C C . ALA A 1 109 ? 17.119 2.344 13.552 1.00 65.69 109 ALA A C 1
ATOM 851 O O . ALA A 1 109 ? 16.364 2.084 14.494 1.00 65.69 109 ALA A O 1
ATOM 852 N N . VAL A 1 110 ? 16.666 2.505 12.304 1.00 63.00 110 VAL A N 1
ATOM 853 C CA . VAL A 1 110 ? 15.252 2.365 11.919 1.00 63.00 110 VAL A CA 1
ATOM 854 C C . VAL A 1 110 ? 14.775 0.930 12.138 1.00 63.00 110 VAL A C 1
ATOM 856 O O . VAL A 1 110 ? 13.707 0.736 12.712 1.00 63.00 110 VAL A O 1
ATOM 859 N N . ASN A 1 111 ? 15.566 -0.083 11.781 1.00 62.62 111 ASN A N 1
ATOM 860 C CA . ASN A 1 111 ? 15.232 -1.491 12.010 1.00 62.62 111 ASN A CA 1
ATOM 861 C C . ASN A 1 111 ? 15.077 -1.811 13.502 1.00 62.62 111 ASN A C 1
ATOM 863 O O . ASN A 1 111 ? 14.136 -2.506 13.896 1.00 62.62 111 ASN A O 1
ATOM 867 N N . PHE A 1 112 ? 15.950 -1.265 14.353 1.00 66.88 112 PHE A N 1
ATOM 868 C CA . PHE A 1 112 ? 15.811 -1.397 15.802 1.00 66.88 112 PHE A CA 1
ATOM 869 C C . PHE A 1 112 ? 14.511 -0.751 16.311 1.00 66.88 112 PHE A C 1
ATOM 871 O O . PHE A 1 112 ? 13.755 -1.377 17.058 1.00 66.88 112 PHE A O 1
ATOM 878 N N . GLN A 1 113 ? 14.208 0.472 15.866 1.00 63.50 113 GLN A N 1
ATOM 879 C CA . GLN A 1 113 ? 12.974 1.179 16.230 1.00 63.50 113 GLN A CA 1
ATOM 880 C C . GLN A 1 113 ? 11.716 0.458 15.724 1.00 63.50 113 GLN A C 1
ATOM 882 O O . GLN A 1 113 ? 10.723 0.375 16.448 1.00 63.50 113 GLN A O 1
ATOM 887 N N . LEU A 1 114 ? 11.766 -0.114 14.518 1.00 62.75 114 LEU A N 1
ATOM 888 C CA . LEU A 1 114 ? 10.702 -0.942 13.953 1.00 62.75 114 LEU A CA 1
ATOM 889 C C . LEU A 1 114 ? 10.440 -2.168 14.824 1.00 62.75 114 LEU A C 1
ATOM 891 O O . LEU A 1 114 ? 9.286 -2.452 15.144 1.00 62.75 114 LEU A O 1
ATOM 895 N N . SER A 1 115 ? 11.492 -2.876 15.241 1.00 67.88 115 SER A N 1
ATOM 896 C CA . SER A 1 115 ? 11.365 -4.042 16.119 1.00 67.88 115 SER A CA 1
ATOM 897 C C . SER A 1 115 ? 10.696 -3.687 17.452 1.00 67.88 115 SER A C 1
ATOM 899 O O . SER A 1 115 ? 9.822 -4.423 17.918 1.00 67.88 115 SER A O 1
ATOM 901 N N . ASP A 1 116 ? 11.077 -2.567 18.069 1.00 66.69 116 ASP A N 1
ATOM 902 C CA . ASP A 1 116 ? 10.488 -2.120 19.336 1.00 66.69 116 ASP A CA 1
ATOM 903 C C . ASP A 1 116 ? 9.014 -1.712 19.165 1.00 66.69 116 ASP A C 1
ATOM 905 O O . ASP A 1 116 ? 8.137 -2.196 19.890 1.00 66.69 116 ASP A O 1
ATOM 909 N N . ALA A 1 117 ? 8.703 -0.921 18.131 1.00 59.38 117 ALA A N 1
ATOM 910 C CA . ALA A 1 117 ? 7.336 -0.514 17.807 1.00 59.38 117 ALA A CA 1
ATOM 911 C C . ALA A 1 117 ? 6.421 -1.717 17.507 1.00 59.38 117 ALA A C 1
ATOM 913 O O . ALA A 1 117 ? 5.279 -1.761 17.983 1.00 59.38 117 ALA A O 1
ATOM 914 N N . ARG A 1 118 ? 6.919 -2.728 16.778 1.00 67.50 118 ARG A N 1
ATOM 915 C CA . ARG A 1 118 ? 6.204 -3.991 16.501 1.00 67.50 118 ARG A CA 1
ATOM 916 C C . ARG A 1 118 ? 5.901 -4.746 17.793 1.00 67.50 118 ARG A C 1
ATOM 918 O O . ARG A 1 118 ? 4.739 -5.060 18.064 1.00 67.50 118 ARG A O 1
ATOM 925 N N . SER A 1 119 ? 6.919 -4.976 18.625 1.00 70.56 119 SER A N 1
ATOM 926 C CA . SER A 1 119 ? 6.779 -5.672 19.912 1.00 70.56 119 SER A CA 1
ATOM 927 C C . SER A 1 119 ? 5.770 -4.975 20.829 1.00 70.56 119 SER A C 1
ATOM 929 O O . SER A 1 119 ? 4.879 -5.618 21.400 1.00 70.56 119 SER A O 1
ATOM 931 N N . TRP A 1 120 ? 5.845 -3.645 20.913 1.00 68.06 120 TRP A N 1
ATOM 932 C CA . TRP A 1 120 ? 4.938 -2.860 21.736 1.00 68.06 120 TRP A CA 1
ATOM 933 C C . TRP A 1 120 ? 3.498 -2.885 21.203 1.00 68.06 120 TRP A C 1
ATOM 935 O O . TRP A 1 120 ? 2.577 -3.145 21.983 1.00 68.06 120 TRP A O 1
ATOM 945 N N . THR A 1 121 ? 3.290 -2.740 19.885 1.00 58.94 121 THR A N 1
ATOM 946 C CA . THR A 1 121 ? 1.966 -2.903 19.244 1.00 58.94 121 THR A CA 1
ATOM 947 C C . THR A 1 121 ? 1.373 -4.269 19.576 1.00 58.94 121 THR A C 1
ATOM 949 O O . THR A 1 121 ? 0.232 -4.369 20.034 1.00 58.94 121 THR A O 1
ATOM 952 N N . ALA A 1 122 ? 2.172 -5.329 19.427 1.00 68.88 122 ALA A N 1
ATOM 953 C CA . ALA A 1 122 ? 1.757 -6.690 19.729 1.00 68.88 122 ALA A CA 1
ATOM 954 C C . ALA A 1 122 ? 1.393 -6.894 21.202 1.00 68.88 122 ALA A C 1
ATOM 956 O O . ALA A 1 122 ? 0.501 -7.685 21.513 1.00 68.88 122 ALA A O 1
ATOM 957 N N . GLY A 1 123 ? 2.070 -6.197 22.115 1.00 69.00 123 GLY A N 1
ATOM 958 C CA . GLY A 1 123 ? 1.710 -6.157 23.528 1.00 69.00 123 GLY A CA 1
ATOM 959 C C . GLY A 1 123 ? 0.353 -5.489 23.766 1.00 69.00 123 GLY A C 1
ATOM 960 O O . GLY A 1 123 ? -0.485 -6.055 24.466 1.00 69.00 123 GLY A O 1
ATOM 961 N N . GLN A 1 124 ? 0.101 -4.324 23.157 1.00 71.12 124 GLN A N 1
ATOM 962 C CA . GLN A 1 124 ? -1.169 -3.599 23.322 1.00 71.12 124 GLN A CA 1
ATOM 963 C C . GLN A 1 124 ? -2.362 -4.395 22.785 1.00 71.12 124 GLN A C 1
ATOM 965 O O . GLN A 1 124 ? -3.381 -4.508 23.470 1.00 71.12 124 GLN A O 1
ATOM 970 N N . VAL A 1 125 ? -2.220 -4.997 21.600 1.00 66.44 125 VAL A N 1
ATOM 971 C CA . VAL A 1 125 ? -3.269 -5.833 20.999 1.00 66.44 125 VAL A CA 1
ATOM 972 C C . VAL A 1 125 ? -3.557 -7.055 21.876 1.00 66.44 125 VAL A C 1
ATOM 974 O O . VAL A 1 125 ? -4.713 -7.292 22.221 1.00 66.44 125 VAL A O 1
ATOM 977 N N . ARG A 1 126 ? -2.522 -7.785 22.324 1.00 77.12 126 ARG A N 1
ATOM 978 C CA . ARG A 1 126 ? -2.687 -8.963 23.201 1.00 77.12 126 ARG A CA 1
ATOM 979 C C . ARG A 1 126 ? -3.327 -8.630 24.548 1.00 77.12 126 ARG A C 1
ATOM 981 O O . ARG A 1 126 ? -4.079 -9.442 25.079 1.00 77.12 126 ARG A O 1
ATOM 988 N N . ASN A 1 127 ? -3.061 -7.441 25.082 1.00 76.44 127 ASN A N 1
ATOM 989 C CA . ASN A 1 127 ? -3.646 -6.972 26.337 1.00 76.44 127 ASN A CA 1
ATOM 990 C C . ASN A 1 127 ? -5.058 -6.377 26.168 1.00 76.44 127 ASN A C 1
ATOM 992 O O . ASN A 1 127 ? -5.649 -5.943 27.156 1.00 76.44 127 ASN A O 1
ATOM 996 N N . GLY A 1 128 ? -5.600 -6.322 24.944 1.00 71.44 128 GLY A N 1
ATOM 997 C CA . GLY A 1 128 ? -6.905 -5.715 24.660 1.00 71.44 128 GLY A CA 1
ATOM 998 C C . GLY A 1 128 ? -6.937 -4.193 24.845 1.00 71.44 128 GLY A C 1
ATOM 999 O O . GLY A 1 128 ? -8.012 -3.605 24.945 1.00 71.44 128 GLY A O 1
ATOM 1000 N N . ALA A 1 129 ? -5.775 -3.536 24.893 1.00 81.56 129 ALA A N 1
ATOM 1001 C CA . ALA A 1 129 ? -5.634 -2.090 25.062 1.00 81.56 129 ALA A CA 1
ATOM 1002 C C . ALA A 1 129 ? -5.756 -1.356 23.712 1.00 81.56 129 ALA A C 1
ATOM 1004 O O . ALA A 1 129 ? -4.877 -0.597 23.299 1.00 81.56 129 ALA A O 1
ATOM 1005 N N . TYR A 1 130 ? -6.859 -1.600 22.999 1.00 84.44 130 TYR A N 1
ATOM 1006 C CA . TYR A 1 130 ? -7.052 -1.166 21.611 1.00 84.44 130 TYR A CA 1
ATOM 1007 C C . TYR A 1 130 ? -6.999 0.353 21.407 1.00 84.44 130 TYR A C 1
ATOM 1009 O O . TYR A 1 130 ? -6.591 0.809 20.343 1.00 84.44 130 TYR A O 1
ATOM 1017 N N . SER A 1 131 ? -7.327 1.147 22.429 1.00 80.06 131 SER A N 1
ATOM 1018 C CA . SER A 1 131 ? -7.267 2.613 22.364 1.00 80.06 131 SER A CA 1
ATOM 1019 C C . SER A 1 131 ? -5.855 3.169 22.139 1.00 80.06 131 SER A C 1
ATOM 1021 O O . SER A 1 131 ? -5.719 4.290 21.656 1.00 80.06 131 SER A O 1
ATOM 1023 N N . GLN A 1 132 ? -4.806 2.397 22.449 1.00 81.38 132 GLN A N 1
ATOM 1024 C CA . GLN A 1 132 ? -3.413 2.783 22.198 1.00 81.38 132 GLN A CA 1
ATOM 1025 C C . GLN A 1 132 ? -2.931 2.386 20.796 1.00 81.38 132 GLN A C 1
ATOM 1027 O O . GLN A 1 132 ? -1.969 2.967 20.298 1.00 81.38 132 GLN A O 1
ATOM 1032 N N . VAL A 1 133 ? -3.608 1.436 20.136 1.00 83.31 133 VAL A N 1
ATOM 1033 C CA . VAL A 1 133 ? -3.198 0.883 18.832 1.00 83.31 133 VAL A CA 1
ATOM 1034 C C . VAL A 1 133 ? -3.035 1.963 17.752 1.00 83.31 133 VAL A C 1
ATOM 1036 O O . VAL A 1 133 ? -2.013 1.924 17.072 1.00 83.31 133 VAL A O 1
ATOM 1039 N N . PRO A 1 134 ? -3.932 2.964 17.599 1.00 85.50 134 PRO A N 1
ATOM 1040 C CA . PRO A 1 134 ? -3.771 4.001 16.576 1.00 85.50 134 PRO A CA 1
ATOM 1041 C C . PRO A 1 134 ? -2.482 4.811 16.693 1.00 85.50 134 PRO A C 1
ATOM 1043 O O . PRO A 1 134 ? -1.847 5.095 15.681 1.00 85.50 134 PRO A O 1
ATOM 1046 N N . ALA A 1 135 ? -2.083 5.167 17.918 1.00 78.44 135 ALA A N 1
ATOM 1047 C CA . ALA A 1 135 ? -0.861 5.930 18.141 1.00 78.44 135 ALA A CA 1
ATOM 1048 C C . ALA A 1 135 ? 0.369 5.110 17.732 1.00 78.44 135 ALA A C 1
ATOM 1050 O O . ALA A 1 135 ? 1.249 5.624 17.048 1.00 78.44 135 ALA A O 1
ATOM 1051 N N . VAL A 1 136 ? 0.395 3.818 18.083 1.00 79.31 136 VAL A N 1
ATOM 1052 C CA . VAL A 1 136 ? 1.512 2.939 17.713 1.00 79.31 136 VAL A CA 1
ATOM 1053 C C . VAL A 1 136 ? 1.564 2.683 16.220 1.00 79.31 136 VAL A C 1
ATOM 1055 O O . VAL A 1 136 ? 2.634 2.739 15.628 1.00 79.31 136 VAL A O 1
ATOM 1058 N N . ALA A 1 137 ? 0.408 2.408 15.616 1.00 81.69 137 ALA A N 1
ATOM 1059 C CA . ALA A 1 137 ? 0.297 2.141 14.193 1.00 81.69 137 ALA A CA 1
ATOM 1060 C C . ALA A 1 137 ? 0.761 3.347 13.366 1.00 81.69 137 ALA A C 1
ATOM 1062 O O . ALA A 1 137 ? 1.419 3.159 12.349 1.00 81.69 137 ALA A O 1
ATOM 1063 N N . SER A 1 138 ? 0.489 4.574 13.827 1.00 80.81 138 SER A N 1
ATOM 1064 C CA . SER A 1 138 ? 1.022 5.790 13.202 1.00 80.81 138 SER A CA 1
ATOM 1065 C C . SER A 1 138 ? 2.549 5.834 13.260 1.00 80.81 138 SER A C 1
ATOM 1067 O O . SER A 1 138 ? 3.183 6.027 12.230 1.00 80.81 138 SER A O 1
ATOM 1069 N N . THR A 1 139 ? 3.148 5.606 14.434 1.00 76.44 139 THR A N 1
ATOM 1070 C CA . THR A 1 139 ? 4.615 5.566 14.573 1.00 76.44 139 THR A CA 1
ATOM 1071 C C . THR A 1 139 ? 5.230 4.465 13.709 1.00 76.44 139 THR A C 1
ATOM 1073 O O . THR A 1 139 ? 6.246 4.679 13.056 1.00 76.44 139 THR A O 1
ATOM 1076 N N . LEU A 1 140 ? 4.608 3.284 13.680 1.00 78.94 140 LEU A N 1
ATOM 1077 C CA . LEU A 1 140 ? 5.051 2.160 12.862 1.00 78.94 140 LEU A CA 1
ATOM 1078 C C . LEU A 1 140 ? 4.972 2.489 11.363 1.00 78.94 140 LEU A C 1
ATOM 1080 O O . LEU A 1 140 ? 5.916 2.196 10.638 1.00 78.94 140 LEU A O 1
ATOM 1084 N N . SER A 1 141 ? 3.892 3.132 10.915 1.00 81.06 141 SER A N 1
ATOM 1085 C CA . SER A 1 141 ? 3.731 3.623 9.541 1.00 81.06 141 SER A CA 1
ATOM 1086 C C . SER A 1 141 ? 4.827 4.624 9.162 1.00 81.06 141 SER A C 1
ATOM 1088 O O . SER A 1 141 ? 5.464 4.478 8.120 1.00 81.06 141 SER A O 1
ATOM 1090 N N . ASP A 1 142 ? 5.139 5.589 10.032 1.00 75.56 142 ASP A N 1
ATOM 1091 C CA . ASP A 1 142 ? 6.209 6.559 9.768 1.00 75.56 142 ASP A CA 1
ATOM 1092 C C . ASP A 1 142 ? 7.585 5.881 9.641 1.00 75.56 142 ASP A C 1
ATOM 1094 O O . ASP A 1 142 ? 8.341 6.182 8.714 1.00 75.56 142 ASP A O 1
ATOM 1098 N N . LEU A 1 143 ? 7.884 4.906 10.506 1.00 73.06 143 LEU A N 1
ATOM 1099 C CA . LEU A 1 143 ? 9.119 4.119 10.428 1.00 73.06 143 LEU A CA 1
ATOM 1100 C C . LEU A 1 143 ? 9.175 3.242 9.165 1.00 73.06 143 LEU A C 1
ATOM 1102 O O . LEU A 1 143 ? 10.224 3.148 8.533 1.00 73.06 143 LEU A O 1
ATOM 1106 N N . ILE A 1 144 ? 8.054 2.635 8.763 1.00 80.19 144 ILE A N 1
ATOM 1107 C CA . ILE A 1 144 ? 7.937 1.843 7.527 1.00 80.19 144 ILE A CA 1
ATOM 1108 C C . ILE A 1 144 ? 8.190 2.720 6.297 1.00 80.19 144 ILE A C 1
ATOM 1110 O O . ILE A 1 144 ? 8.961 2.346 5.412 1.00 80.19 144 ILE A O 1
ATOM 1114 N N . ARG A 1 145 ? 7.606 3.922 6.253 1.00 78.62 145 ARG A N 1
ATOM 1115 C CA . ARG A 1 145 ? 7.855 4.902 5.184 1.00 78.62 145 ARG A CA 1
ATOM 1116 C C . ARG A 1 145 ? 9.313 5.334 5.138 1.00 78.62 145 ARG A C 1
ATOM 1118 O O . ARG A 1 145 ? 9.860 5.449 4.044 1.00 78.62 145 ARG A O 1
ATOM 1125 N N . GLN A 1 146 ? 9.945 5.553 6.291 1.00 74.12 146 GLN A N 1
ATOM 1126 C CA . GLN A 1 146 ? 11.364 5.895 6.358 1.00 74.12 146 GLN A CA 1
ATOM 1127 C C . GLN A 1 146 ? 12.240 4.744 5.850 1.00 74.12 146 GLN A C 1
ATOM 1129 O O . GLN A 1 146 ? 13.091 4.971 4.991 1.00 74.12 146 GLN A O 1
ATOM 1134 N N . PHE A 1 147 ? 11.991 3.515 6.315 1.00 81.12 147 PHE A N 1
ATOM 1135 C CA . PHE A 1 147 ? 12.662 2.308 5.831 1.00 81.12 147 PHE A CA 1
ATOM 1136 C C . PHE A 1 147 ? 12.553 2.190 4.308 1.00 81.12 147 PHE A C 1
ATOM 1138 O O . PHE A 1 147 ? 13.563 2.038 3.619 1.00 81.12 147 PHE A O 1
ATOM 1145 N N . TRP A 1 148 ? 11.342 2.323 3.765 1.00 86.81 148 TRP A N 1
ATOM 1146 C CA . TRP A 1 148 ? 11.121 2.251 2.327 1.00 86.81 148 TRP A CA 1
ATOM 1147 C C . TRP A 1 148 ? 11.799 3.378 1.568 1.00 86.81 148 TRP A C 1
ATOM 1149 O O . TRP A 1 148 ? 12.391 3.125 0.527 1.00 86.81 148 TRP A O 1
ATOM 1159 N N . TRP A 1 149 ? 11.742 4.613 2.068 1.00 78.44 149 TRP A N 1
ATOM 1160 C CA . TRP A 1 149 ? 12.392 5.744 1.416 1.00 78.44 149 TRP A CA 1
ATOM 1161 C C . TRP A 1 149 ? 13.899 5.512 1.264 1.00 78.44 149 TRP A C 1
ATOM 1163 O O . TRP A 1 149 ? 14.425 5.739 0.176 1.00 78.44 149 TRP A O 1
ATOM 1173 N N . ILE A 1 150 ? 14.571 5.005 2.304 1.00 74.44 150 ILE A N 1
ATOM 1174 C CA . ILE A 1 150 ? 16.007 4.699 2.247 1.00 74.44 150 ILE A CA 1
ATOM 1175 C C . ILE A 1 150 ? 16.274 3.580 1.231 1.00 74.44 150 ILE A C 1
ATOM 1177 O O . ILE A 1 150 ? 17.001 3.798 0.262 1.00 74.44 150 ILE A O 1
ATOM 1181 N N . ASN A 1 151 ? 15.621 2.423 1.392 1.00 79.50 151 ASN A N 1
ATOM 1182 C CA . ASN A 1 151 ? 15.855 1.254 0.537 1.00 79.50 151 ASN A CA 1
ATOM 1183 C C . ASN A 1 151 ? 15.491 1.526 -0.930 1.00 79.50 151 ASN A C 1
ATOM 1185 O O . ASN A 1 151 ? 16.250 1.210 -1.834 1.00 79.50 151 ASN A O 1
ATOM 1189 N N . ASN A 1 152 ? 14.355 2.167 -1.204 1.00 79.38 152 ASN A N 1
ATOM 1190 C CA . ASN A 1 152 ? 13.951 2.489 -2.572 1.00 79.38 152 ASN A CA 1
ATOM 1191 C C . ASN A 1 152 ? 14.900 3.498 -3.235 1.00 79.38 152 ASN A C 1
ATOM 1193 O O . ASN A 1 152 ? 15.120 3.413 -4.440 1.00 79.38 152 ASN A O 1
ATOM 1197 N N . ASN A 1 153 ? 15.466 4.452 -2.488 1.00 74.31 153 ASN A N 1
ATOM 1198 C CA . ASN A 1 153 ? 16.476 5.351 -3.049 1.00 74.31 153 ASN A CA 1
ATOM 1199 C C . ASN A 1 153 ? 17.781 4.618 -3.364 1.00 74.31 153 ASN A C 1
ATOM 1201 O O . ASN A 1 153 ? 18.361 4.907 -4.406 1.00 74.31 153 ASN A O 1
ATOM 1205 N N . GLN A 1 154 ? 18.199 3.673 -2.518 1.00 77.12 154 GLN A N 1
ATOM 1206 C CA . GLN A 1 154 ? 19.344 2.799 -2.778 1.00 77.12 154 GLN A CA 1
ATOM 1207 C C . GLN A 1 154 ? 19.130 1.971 -4.054 1.00 77.12 154 GLN A C 1
ATOM 1209 O O . GLN A 1 154 ? 19.863 2.152 -5.022 1.00 77.12 154 GLN A O 1
ATOM 1214 N N . LEU A 1 155 ? 18.045 1.192 -4.111 1.00 78.12 155 LEU A N 1
ATOM 1215 C CA . LEU A 1 155 ? 17.714 0.337 -5.260 1.00 78.12 155 LEU A CA 1
ATOM 1216 C C . LEU A 1 155 ? 17.630 1.150 -6.566 1.00 78.12 155 LEU A C 1
ATOM 1218 O O . LEU A 1 155 ? 18.056 0.727 -7.636 1.00 78.12 155 LEU A O 1
ATOM 1222 N N . ARG A 1 156 ? 17.077 2.369 -6.502 1.00 71.81 156 ARG A N 1
ATOM 1223 C CA . ARG A 1 156 ? 16.989 3.262 -7.669 1.00 71.81 156 ARG A CA 1
ATOM 1224 C C . ARG A 1 156 ? 18.307 3.934 -8.033 1.00 71.81 156 ARG A C 1
ATOM 1226 O O . ARG A 1 156 ? 18.439 4.362 -9.180 1.00 71.81 156 ARG A O 1
ATOM 1233 N N . ALA A 1 157 ? 19.212 4.134 -7.080 1.00 70.25 157 ALA A N 1
ATOM 1234 C CA . ALA A 1 157 ? 20.541 4.654 -7.365 1.00 70.25 157 ALA A CA 1
ATOM 1235 C C . ALA A 1 157 ? 21.331 3.607 -8.154 1.00 70.25 157 ALA A C 1
ATOM 1237 O O . ALA A 1 157 ? 21.811 3.936 -9.235 1.00 70.25 157 ALA A O 1
ATOM 1238 N N . GLU A 1 158 ? 21.337 2.355 -7.692 1.00 62.91 158 GLU A N 1
ATOM 1239 C CA . GLU A 1 158 ? 21.943 1.205 -8.383 1.00 62.91 158 GLU A CA 1
ATOM 1240 C C . GLU A 1 158 ? 21.443 1.103 -9.835 1.00 62.91 158 GLU A C 1
ATOM 1242 O O . GLU A 1 158 ? 22.231 1.206 -10.774 1.00 62.91 158 GLU A O 1
ATOM 1247 N N . ALA A 1 159 ? 20.121 1.097 -10.050 1.00 62.03 159 ALA A N 1
ATOM 1248 C CA . ALA A 1 159 ? 19.544 1.039 -11.401 1.00 62.03 159 ALA A CA 1
ATOM 1249 C C . ALA A 1 159 ? 19.887 2.234 -12.317 1.00 62.03 159 ALA A C 1
ATOM 1251 O O . ALA A 1 159 ? 19.711 2.159 -13.533 1.00 62.03 159 ALA A O 1
ATOM 1252 N N . LYS A 1 160 ? 20.299 3.383 -11.763 1.00 57.38 160 LYS A N 1
ATOM 1253 C CA . LYS A 1 160 ? 20.675 4.565 -12.560 1.00 57.38 160 LYS A CA 1
ATOM 1254 C C . LYS A 1 160 ? 22.149 4.585 -12.936 1.00 57.38 160 LYS A C 1
ATOM 1256 O O . LYS A 1 160 ? 22.470 5.222 -13.940 1.00 57.38 160 LYS A O 1
ATOM 1261 N N . PHE A 1 161 ? 23.019 3.990 -12.126 1.00 52.28 161 PHE A N 1
ATOM 1262 C CA . PHE A 1 161 ? 24.457 4.025 -12.375 1.00 52.28 161 PHE A CA 1
ATOM 1263 C C . PHE A 1 161 ? 24.884 2.996 -13.420 1.00 52.28 161 PHE A C 1
ATOM 1265 O O . PHE A 1 161 ? 25.745 3.324 -14.236 1.00 52.28 161 PHE A O 1
ATOM 1272 N N . ASP A 1 162 ? 24.216 1.842 -13.479 1.00 47.75 162 ASP A N 1
ATOM 1273 C CA . ASP A 1 162 ? 24.719 0.721 -14.279 1.00 47.75 162 ASP A CA 1
ATOM 1274 C C . ASP A 1 162 ? 23.979 0.461 -15.603 1.00 47.75 162 ASP A C 1
ATOM 1276 O O . ASP A 1 162 ? 24.365 -0.442 -16.331 1.00 47.75 162 ASP A O 1
ATOM 1280 N N . GLU A 1 163 ? 22.918 1.206 -15.957 1.00 57.72 163 GLU A N 1
ATOM 1281 C CA . GLU A 1 163 ? 21.942 0.828 -17.023 1.00 57.72 163 GLU A CA 1
ATOM 1282 C C . GLU A 1 163 ? 21.289 -0.563 -16.822 1.00 57.72 163 GLU A C 1
ATOM 1284 O O . GLU A 1 163 ? 20.343 -0.921 -17.530 1.00 57.72 163 GLU A O 1
ATOM 1289 N N . ASP A 1 164 ? 21.755 -1.311 -15.827 1.00 63.09 164 ASP A N 1
ATOM 1290 C CA . ASP A 1 164 ? 21.357 -2.650 -15.463 1.00 63.09 164 ASP A CA 1
ATOM 1291 C C . ASP A 1 164 ? 20.161 -2.618 -14.495 1.00 63.09 164 ASP A C 1
ATOM 1293 O O . ASP A 1 164 ? 19.947 -1.650 -13.752 1.00 63.09 164 ASP A O 1
ATOM 1297 N N . PRO A 1 165 ? 19.313 -3.660 -14.520 1.00 74.44 165 PRO A N 1
ATOM 1298 C CA . PRO A 1 165 ? 18.243 -3.807 -13.544 1.00 74.44 165 PRO A CA 1
ATOM 1299 C C . PRO A 1 165 ? 18.816 -3.852 -12.121 1.00 74.44 165 PRO A C 1
ATOM 1301 O O . PRO A 1 165 ? 19.932 -4.315 -11.910 1.00 74.44 165 PRO A O 1
ATOM 1304 N N . VAL A 1 166 ? 18.014 -3.406 -11.149 1.00 80.75 166 VAL A N 1
ATOM 1305 C CA . VAL A 1 166 ? 18.316 -3.546 -9.714 1.00 80.75 166 VAL A CA 1
ATOM 1306 C C . VAL A 1 166 ? 18.719 -4.992 -9.406 1.00 80.75 166 VAL A C 1
ATOM 1308 O O . VAL A 1 166 ? 18.072 -5.910 -9.922 1.00 80.75 166 VAL A O 1
ATOM 1311 N N . ASP A 1 167 ? 19.730 -5.191 -8.555 1.00 86.00 167 ASP A N 1
ATOM 1312 C CA . ASP A 1 167 ? 20.135 -6.531 -8.131 1.00 86.00 167 ASP A CA 1
ATOM 1313 C C . ASP A 1 167 ? 18.942 -7.269 -7.488 1.00 86.00 167 ASP A C 1
ATOM 1315 O O . ASP A 1 167 ? 18.243 -6.768 -6.597 1.00 86.00 167 ASP A O 1
ATOM 1319 N N . GLU A 1 168 ? 18.665 -8.473 -7.986 1.00 88.25 168 GLU A N 1
ATOM 1320 C CA . GLU A 1 168 ? 17.544 -9.285 -7.520 1.00 88.25 168 GLU A CA 1
ATOM 1321 C C . GLU A 1 168 ? 17.773 -9.779 -6.083 1.00 88.25 168 GLU A C 1
ATOM 1323 O O . GLU A 1 168 ? 16.793 -9.978 -5.359 1.00 88.25 168 GLU A O 1
ATOM 1328 N N . ASP A 1 169 ? 19.029 -9.935 -5.647 1.00 90.12 169 ASP A N 1
ATOM 1329 C CA . ASP A 1 169 ? 19.363 -10.324 -4.274 1.00 90.12 169 ASP A CA 1
ATOM 1330 C C . ASP A 1 169 ? 19.026 -9.195 -3.281 1.00 90.12 169 ASP A C 1
ATOM 1332 O O . ASP A 1 169 ? 18.428 -9.458 -2.229 1.00 90.12 169 ASP A O 1
ATOM 1336 N N . ASP A 1 170 ? 19.282 -7.934 -3.646 1.00 88.12 170 ASP A N 1
ATOM 1337 C CA . ASP A 1 170 ? 18.917 -6.765 -2.834 1.00 88.12 170 ASP A CA 1
ATOM 1338 C C . ASP A 1 170 ? 17.395 -6.578 -2.773 1.00 88.12 170 ASP A C 1
ATOM 1340 O O . ASP A 1 170 ? 16.807 -6.390 -1.698 1.00 88.12 170 ASP A O 1
ATOM 1344 N N . LEU A 1 171 ? 16.705 -6.744 -3.909 1.00 89.75 171 LEU A N 1
ATOM 1345 C CA . LEU A 1 171 ? 15.240 -6.771 -3.929 1.00 89.75 171 LEU A CA 1
ATOM 1346 C C . LEU A 1 171 ? 14.677 -7.912 -3.076 1.00 89.75 171 LEU A C 1
ATOM 1348 O O . LEU A 1 171 ? 13.667 -7.727 -2.386 1.00 89.75 171 LEU A O 1
ATOM 1352 N N . LEU A 1 172 ? 15.292 -9.096 -3.109 1.00 91.94 172 LEU A N 1
ATOM 1353 C CA . LEU A 1 172 ? 14.872 -10.241 -2.308 1.00 91.94 172 LEU A CA 1
ATOM 1354 C C . LEU A 1 172 ? 15.024 -9.963 -0.809 1.00 91.94 172 LEU A C 1
ATOM 1356 O O . LEU A 1 172 ? 14.095 -10.269 -0.054 1.00 91.94 172 LEU A O 1
ATOM 1360 N N . ALA A 1 173 ? 16.131 -9.352 -0.382 1.00 90.06 173 ALA A N 1
ATOM 1361 C CA . ALA A 1 173 ? 16.353 -8.981 1.014 1.00 90.06 173 ALA A CA 1
ATOM 1362 C C . ALA A 1 173 ? 15.247 -8.044 1.531 1.00 90.06 173 ALA A C 1
ATOM 1364 O O . ALA A 1 173 ? 14.611 -8.333 2.551 1.00 90.06 173 ALA A O 1
ATOM 1365 N N . VAL A 1 174 ? 14.927 -6.983 0.779 1.00 89.69 174 VAL A N 1
ATOM 1366 C CA . VAL A 1 174 ? 13.847 -6.044 1.134 1.00 89.69 174 VAL A CA 1
ATOM 1367 C C . VAL A 1 174 ? 12.484 -6.746 1.160 1.00 89.69 174 VAL A C 1
ATOM 1369 O O . VAL A 1 174 ? 11.700 -6.558 2.094 1.00 89.69 174 VAL A O 1
ATOM 1372 N N . ARG A 1 175 ? 12.189 -7.609 0.178 1.00 94.31 175 ARG A N 1
ATOM 1373 C CA . ARG A 1 175 ? 10.924 -8.366 0.124 1.00 94.31 175 ARG A CA 1
ATOM 1374 C C . ARG A 1 175 ? 10.727 -9.285 1.322 1.00 94.31 175 ARG A C 1
ATOM 1376 O O . ARG A 1 175 ? 9.594 -9.421 1.780 1.00 94.31 175 ARG A O 1
ATOM 1383 N N . LEU A 1 176 ? 11.784 -9.945 1.798 1.00 93.31 176 LEU A N 1
ATOM 1384 C CA . LEU A 1 176 ? 11.699 -10.834 2.958 1.00 93.31 176 LEU A CA 1
ATOM 1385 C C . LEU A 1 176 ? 11.299 -10.057 4.215 1.00 93.31 176 LEU A C 1
ATOM 1387 O O . LEU A 1 176 ? 10.371 -10.478 4.902 1.00 93.31 176 LEU A O 1
ATOM 1391 N N . ILE A 1 177 ? 11.915 -8.894 4.446 1.00 89.62 177 ILE A N 1
ATOM 1392 C CA . ILE A 1 177 ? 11.578 -8.010 5.572 1.00 89.62 177 ILE A CA 1
ATOM 1393 C C . ILE A 1 177 ? 10.119 -7.547 5.472 1.00 89.62 177 ILE A C 1
ATOM 1395 O O . ILE A 1 177 ? 9.350 -7.702 6.419 1.00 89.62 177 ILE A O 1
ATOM 1399 N N . LEU A 1 178 ? 9.703 -7.032 4.309 1.00 93.19 178 LEU A N 1
ATOM 1400 C CA . LEU A 1 178 ? 8.336 -6.537 4.110 1.00 93.19 178 LEU A CA 1
ATOM 1401 C C . LEU A 1 178 ? 7.278 -7.635 4.300 1.00 93.19 178 LEU A C 1
ATOM 1403 O O . LEU A 1 178 ? 6.226 -7.377 4.884 1.00 93.19 178 LEU A O 1
ATOM 1407 N N . ARG A 1 179 ? 7.549 -8.861 3.836 1.00 95.56 179 ARG A N 1
ATOM 1408 C CA . ARG A 1 179 ? 6.652 -10.012 4.028 1.00 95.56 179 ARG A CA 1
ATOM 1409 C C . ARG A 1 179 ? 6.543 -10.420 5.487 1.00 95.56 179 ARG A C 1
ATOM 1411 O O . ARG A 1 179 ? 5.434 -10.629 5.957 1.00 95.56 179 ARG A O 1
ATOM 1418 N N . GLU A 1 180 ? 7.661 -10.489 6.202 1.00 92.50 180 GLU A N 1
ATOM 1419 C CA . GLU A 1 180 ? 7.651 -10.795 7.634 1.00 92.50 180 GLU A CA 1
ATOM 1420 C C . GLU A 1 180 ? 6.823 -9.761 8.413 1.00 92.50 180 GLU A C 1
ATOM 1422 O O . GLU A 1 180 ? 6.003 -10.115 9.262 1.00 92.50 180 GLU A O 1
ATOM 1427 N N . MET A 1 181 ? 6.981 -8.476 8.082 1.00 91.12 181 MET A N 1
ATOM 1428 C CA . MET A 1 181 ? 6.184 -7.409 8.685 1.00 91.12 181 MET A CA 1
ATOM 1429 C C . MET A 1 181 ? 4.696 -7.558 8.364 1.00 91.12 181 MET A C 1
ATOM 1431 O O . MET A 1 181 ? 3.866 -7.374 9.254 1.00 91.12 181 MET A O 1
ATOM 1435 N N . LEU A 1 182 ? 4.350 -7.904 7.121 1.00 93.56 182 LEU A N 1
ATOM 1436 C CA . LEU A 1 182 ? 2.963 -8.110 6.708 1.00 93.56 182 LEU A CA 1
ATOM 1437 C C . LEU A 1 182 ? 2.332 -9.314 7.426 1.00 93.56 182 LEU A C 1
ATOM 1439 O O . LEU A 1 182 ? 1.242 -9.176 7.979 1.00 93.56 182 LEU A O 1
ATOM 1443 N N . ASP A 1 183 ? 3.045 -10.440 7.508 1.00 92.62 183 ASP A N 1
ATOM 1444 C CA . ASP A 1 183 ? 2.609 -11.648 8.222 1.00 92.62 183 ASP A CA 1
ATOM 1445 C C . ASP A 1 183 ? 2.352 -11.360 9.710 1.00 92.62 183 ASP A C 1
ATOM 1447 O O . ASP A 1 183 ? 1.378 -11.841 10.296 1.00 92.62 183 ASP A O 1
ATOM 1451 N N . GLU A 1 184 ? 3.193 -10.541 10.345 1.00 89.19 184 GLU A N 1
ATOM 1452 C CA . GLU A 1 184 ? 2.948 -10.109 11.719 1.00 89.19 184 GLU A CA 1
ATOM 1453 C C . GLU A 1 184 ? 1.727 -9.204 11.852 1.00 89.19 184 GLU A C 1
ATOM 1455 O O . GLU A 1 184 ? 0.947 -9.373 12.792 1.00 89.19 184 GLU A O 1
ATOM 1460 N N . GLN A 1 185 ? 1.524 -8.256 10.935 1.00 92.12 185 GLN A N 1
ATOM 1461 C CA . GLN A 1 185 ? 0.325 -7.419 10.964 1.00 92.12 185 GLN A CA 1
ATOM 1462 C C . GLN A 1 185 ? -0.950 -8.247 10.754 1.00 92.12 185 GLN A C 1
ATOM 1464 O O . GLN A 1 185 ? -1.958 -7.978 11.410 1.00 92.12 185 GLN A O 1
ATOM 1469 N N . ASP A 1 186 ? -0.906 -9.280 9.912 1.00 90.38 186 ASP A N 1
ATOM 1470 C CA . ASP A 1 186 ? -2.006 -10.227 9.720 1.00 90.38 186 ASP A CA 1
ATOM 1471 C C . ASP A 1 186 ? -2.315 -10.987 11.018 1.00 90.38 186 ASP A C 1
ATOM 1473 O O . ASP A 1 186 ? -3.475 -11.076 11.442 1.00 90.38 186 ASP A O 1
ATOM 1477 N N . GLN A 1 187 ? -1.279 -11.472 11.711 1.00 88.44 187 GLN A N 1
ATOM 1478 C CA . GLN A 1 187 ? -1.435 -12.103 13.022 1.00 88.44 187 GLN A CA 1
ATOM 1479 C C . GLN A 1 187 ? -2.046 -11.132 14.040 1.00 88.44 187 GLN A C 1
ATOM 1481 O O . GLN A 1 187 ? -2.998 -11.495 14.737 1.00 88.44 187 GLN A O 1
ATOM 1486 N N . LEU A 1 188 ? -1.573 -9.883 14.090 1.00 88.25 188 LEU A N 1
ATOM 1487 C CA . LEU A 1 188 ? -2.116 -8.858 14.982 1.00 88.25 188 LEU A CA 1
ATOM 1488 C C . LEU A 1 188 ? -3.581 -8.553 14.681 1.00 88.25 188 LEU A C 1
ATOM 1490 O O . LEU A 1 188 ? -4.405 -8.596 15.597 1.00 88.25 188 LEU A O 1
ATOM 1494 N N . ALA A 1 189 ? -3.929 -8.323 13.418 1.00 88.81 189 ALA A N 1
ATOM 1495 C CA . ALA A 1 189 ? -5.300 -8.055 13.000 1.00 88.81 189 ALA A CA 1
ATOM 1496 C C . ALA A 1 189 ? -6.238 -9.220 13.351 1.00 88.81 189 ALA A C 1
ATOM 1498 O O . ALA A 1 189 ? -7.332 -8.992 13.874 1.00 88.81 189 ALA A O 1
ATOM 1499 N N . SER A 1 190 ? -5.788 -10.465 13.147 1.00 89.00 190 SER A N 1
ATOM 1500 C CA . SER A 1 190 ? -6.554 -11.669 13.498 1.00 89.00 190 SER A CA 1
ATOM 1501 C C . SER A 1 190 ? -6.757 -11.847 15.009 1.00 89.00 190 SER A C 1
ATOM 1503 O O . SER A 1 190 ? -7.741 -12.451 15.436 1.00 89.00 190 SER A O 1
ATOM 1505 N N . SER A 1 191 ? -5.856 -11.292 15.827 1.00 89.12 191 SER A N 1
ATOM 1506 C CA . SER A 1 191 ? -5.926 -11.374 17.290 1.00 89.12 191 SER A CA 1
ATOM 1507 C C . SER A 1 191 ? -6.861 -10.340 17.931 1.00 89.12 191 SER A C 1
ATOM 1509 O O . SER A 1 191 ? -7.222 -10.489 19.100 1.00 89.12 191 SER A O 1
ATOM 1511 N N . ILE A 1 192 ? -7.308 -9.323 17.181 1.00 90.12 192 ILE A N 1
ATOM 1512 C CA . ILE A 1 192 ? -8.301 -8.356 17.665 1.00 90.12 192 ILE A CA 1
ATOM 1513 C C . ILE A 1 192 ? -9.660 -9.056 17.791 1.00 90.12 192 ILE A C 1
ATOM 1515 O O . ILE A 1 192 ? -10.371 -9.282 16.807 1.00 90.12 192 ILE A O 1
ATOM 1519 N N . ALA A 1 193 ? -10.052 -9.355 19.026 1.00 84.62 193 ALA A N 1
ATOM 1520 C CA . ALA A 1 193 ? -11.339 -9.953 19.356 1.00 84.62 193 ALA A CA 1
ATOM 1521 C C . ALA A 1 193 ? -12.452 -8.903 19.539 1.00 84.62 193 ALA A C 1
ATOM 1523 O O . ALA A 1 193 ? -12.222 -7.809 20.058 1.00 84.62 193 ALA A O 1
ATOM 1524 N N . GLY A 1 194 ? -13.686 -9.282 19.184 1.00 85.94 194 GLY A N 1
ATOM 1525 C CA . GLY A 1 194 ? -14.900 -8.478 19.386 1.00 85.94 194 GLY A CA 1
ATOM 1526 C C . GLY A 1 194 ? -15.205 -7.492 18.253 1.00 85.94 194 GLY A C 1
ATOM 1527 O O . GLY A 1 194 ? -14.376 -7.237 17.389 1.00 85.94 194 GLY A O 1
ATOM 1528 N N . ALA A 1 195 ? -16.415 -6.937 18.243 1.00 86.56 195 ALA A N 1
ATOM 1529 C CA . ALA A 1 195 ? -16.883 -5.972 17.236 1.00 86.56 195 ALA A CA 1
ATOM 1530 C C . ALA A 1 195 ? -17.239 -4.612 17.864 1.00 86.56 195 ALA A C 1
ATOM 1532 O O . ALA A 1 195 ? -18.124 -3.908 17.393 1.00 86.56 195 ALA A O 1
ATOM 1533 N N . ASN A 1 196 ? -16.599 -4.270 18.988 1.00 88.81 196 ASN A N 1
ATOM 1534 C CA . ASN A 1 196 ? -16.813 -2.975 19.627 1.00 88.81 196 ASN A CA 1
ATOM 1535 C C . ASN A 1 196 ? -16.046 -1.858 18.892 1.00 88.81 196 ASN A C 1
ATOM 1537 O O . ASN A 1 196 ? -15.174 -2.124 18.063 1.00 88.81 196 ASN A O 1
ATOM 1541 N N . ALA A 1 197 ? -16.382 -0.604 19.207 1.00 86.31 197 ALA A N 1
ATOM 1542 C CA . ALA A 1 197 ? -15.799 0.567 18.555 1.00 86.31 197 ALA A CA 1
ATOM 1543 C C . ALA A 1 197 ? -14.262 0.595 18.652 1.00 86.31 197 ALA A C 1
ATOM 1545 O O . ALA A 1 197 ? -13.597 0.827 17.646 1.00 86.31 197 ALA A O 1
ATOM 1546 N N . ASP A 1 198 ? -13.692 0.277 19.818 1.00 86.75 198 ASP A N 1
ATOM 1547 C CA . ASP A 1 198 ? -12.237 0.281 20.018 1.00 86.75 198 ASP A CA 1
ATOM 1548 C C . ASP A 1 198 ? -11.532 -0.792 19.172 1.00 86.75 198 ASP A C 1
ATOM 1550 O O . ASP A 1 198 ? -10.490 -0.530 18.573 1.00 86.75 198 ASP A O 1
ATOM 1554 N N . ALA A 1 199 ? -12.121 -1.986 19.060 1.00 89.06 199 ALA A N 1
ATOM 1555 C CA . ALA A 1 199 ? -11.620 -3.055 18.201 1.00 89.06 199 ALA A CA 1
ATOM 1556 C C . ALA A 1 199 ? -11.645 -2.647 16.718 1.00 89.06 199 ALA A C 1
ATOM 1558 O O . ALA A 1 199 ? -10.698 -2.925 15.984 1.00 89.06 199 ALA A O 1
ATOM 1559 N N . ASN A 1 200 ? -12.695 -1.953 16.271 1.00 91.62 200 ASN A N 1
ATOM 1560 C CA . ASN A 1 200 ? -12.787 -1.465 14.892 1.00 91.62 200 ASN A CA 1
ATOM 1561 C C . ASN A 1 200 ? -11.787 -0.335 14.612 1.00 91.62 200 ASN A C 1
ATOM 1563 O O . ASN A 1 200 ? -11.157 -0.331 13.555 1.00 91.62 200 ASN A O 1
ATOM 1567 N N . ILE A 1 201 ? -11.568 0.563 15.577 1.00 89.62 201 ILE A N 1
ATOM 1568 C CA . ILE A 1 201 ? -10.519 1.589 15.512 1.00 89.62 201 ILE A CA 1
ATOM 1569 C C . ILE A 1 201 ? -9.133 0.938 15.381 1.00 89.62 201 ILE A C 1
ATOM 1571 O O . ILE A 1 201 ? -8.345 1.342 14.525 1.00 89.62 201 ILE A O 1
ATOM 1575 N N . ALA A 1 202 ? -8.846 -0.100 16.173 1.00 90.50 202 ALA A N 1
ATOM 1576 C CA . ALA A 1 202 ? -7.591 -0.841 16.079 1.00 90.50 202 ALA A CA 1
ATOM 1577 C C . ALA A 1 202 ? -7.430 -1.543 14.719 1.00 90.50 202 ALA A C 1
ATOM 1579 O O . ALA A 1 202 ? -6.378 -1.419 14.099 1.00 90.50 202 ALA A O 1
ATOM 1580 N N . ARG A 1 203 ? -8.474 -2.207 14.201 1.00 93.44 203 ARG A N 1
ATOM 1581 C CA . ARG A 1 203 ? -8.445 -2.818 12.856 1.00 93.44 203 ARG A CA 1
ATOM 1582 C C . ARG A 1 203 ? -8.168 -1.793 11.761 1.00 93.44 203 ARG A C 1
ATOM 1584 O O . ARG A 1 203 ? -7.341 -2.050 10.895 1.00 93.44 203 ARG A O 1
ATOM 1591 N N . LYS A 1 204 ? -8.809 -0.621 11.819 1.00 93.88 204 LYS A N 1
ATOM 1592 C CA . LYS A 1 204 ? -8.567 0.474 10.868 1.00 93.88 204 LYS A CA 1
ATOM 1593 C C . LYS A 1 204 ? -7.133 0.997 10.944 1.00 93.88 204 LYS A C 1
ATOM 1595 O O . LYS A 1 204 ? -6.544 1.323 9.918 1.00 93.88 204 LYS A O 1
ATOM 1600 N N . ALA A 1 205 ? -6.568 1.088 12.143 1.00 91.44 205 ALA A N 1
ATOM 1601 C CA . ALA A 1 205 ? -5.182 1.501 12.318 1.00 91.44 205 ALA A CA 1
ATOM 1602 C C . ALA A 1 205 ? -4.200 0.480 11.715 1.00 91.44 205 ALA A C 1
ATOM 1604 O O . ALA A 1 205 ? -3.310 0.872 10.965 1.00 91.44 205 ALA A O 1
ATOM 1605 N N . LEU A 1 206 ? -4.403 -0.819 11.970 1.00 93.25 206 LEU A N 1
ATOM 1606 C CA . LEU A 1 206 ? -3.574 -1.878 11.382 1.00 93.25 206 LEU A CA 1
ATOM 1607 C C . LEU A 1 206 ? -3.736 -1.968 9.858 1.00 93.25 206 LEU A C 1
ATOM 1609 O O . LEU A 1 206 ? -2.753 -2.208 9.165 1.00 93.25 206 LEU A O 1
ATOM 1613 N N . TYR A 1 207 ? -4.936 -1.714 9.324 1.00 95.06 207 TYR A N 1
ATOM 1614 C CA . TYR A 1 207 ? -5.154 -1.601 7.878 1.00 95.06 207 TYR A CA 1
ATOM 1615 C C . TYR A 1 207 ? -4.239 -0.555 7.238 1.00 95.06 207 TYR A C 1
ATOM 1617 O O . TYR A 1 207 ? -3.630 -0.841 6.215 1.00 95.06 207 TYR A O 1
ATOM 1625 N N . GLY A 1 208 ? -4.095 0.629 7.845 1.00 91.56 208 GLY A N 1
ATOM 1626 C CA . GLY A 1 208 ? -3.211 1.671 7.311 1.00 91.56 208 GLY A CA 1
ATOM 1627 C C . GLY A 1 208 ? -1.761 1.194 7.172 1.00 91.56 208 GLY A C 1
ATOM 1628 O O . GLY A 1 208 ? -1.134 1.419 6.144 1.00 91.56 208 GLY A O 1
ATOM 1629 N N . VAL A 1 209 ? -1.264 0.458 8.170 1.00 92.38 209 VAL A N 1
ATOM 1630 C CA . VAL A 1 209 ? 0.082 -0.135 8.150 1.00 92.38 209 VAL A CA 1
ATOM 1631 C C . VAL A 1 209 ? 0.197 -1.231 7.084 1.00 92.38 209 VAL A C 1
ATOM 1633 O O . VAL A 1 209 ? 1.142 -1.243 6.299 1.00 92.38 209 VAL A O 1
ATOM 1636 N N . ARG A 1 210 ? -0.772 -2.152 7.026 1.00 95.62 210 ARG A N 1
ATOM 1637 C CA . ARG A 1 210 ? -0.787 -3.260 6.054 1.00 95.62 210 ARG A CA 1
ATOM 1638 C C . ARG A 1 210 ? -0.859 -2.749 4.626 1.00 95.62 210 ARG A C 1
ATOM 1640 O O . ARG A 1 210 ? -0.123 -3.226 3.771 1.00 95.62 210 ARG A O 1
ATOM 1647 N N . TYR A 1 211 ? -1.703 -1.751 4.387 1.00 93.69 211 TYR A N 1
ATOM 1648 C CA . TYR A 1 211 ? -1.827 -1.084 3.102 1.00 93.69 211 TYR A CA 1
ATOM 1649 C C . TYR A 1 211 ? -0.469 -0.590 2.601 1.00 93.69 211 TYR A C 1
ATOM 1651 O O . TYR A 1 211 ? -0.089 -0.926 1.485 1.00 93.69 211 TYR A O 1
ATOM 1659 N N . GLU A 1 212 ? 0.301 0.108 3.438 1.00 90.81 212 GLU A N 1
ATOM 1660 C CA . GLU A 1 212 ? 1.652 0.573 3.095 1.00 90.81 212 GLU A CA 1
ATOM 1661 C C . GLU A 1 212 ? 2.616 -0.564 2.775 1.00 90.81 212 GLU A C 1
ATOM 1663 O O . GLU A 1 212 ? 3.325 -0.498 1.771 1.00 90.81 212 GLU A O 1
ATOM 1668 N N . LEU A 1 213 ? 2.599 -1.632 3.575 1.00 93.88 213 LEU A N 1
ATOM 1669 C CA . LEU A 1 213 ? 3.419 -2.817 3.322 1.00 93.88 213 LEU A CA 1
ATOM 1670 C C . LEU A 1 213 ? 3.071 -3.469 1.976 1.00 93.88 213 LEU A C 1
ATOM 1672 O O . LEU A 1 213 ? 3.981 -3.835 1.230 1.00 93.88 213 LEU A O 1
ATOM 1676 N N . TYR A 1 214 ? 1.784 -3.553 1.614 1.00 96.38 214 TYR A N 1
ATOM 1677 C CA . TYR A 1 214 ? 1.375 -4.009 0.283 1.00 96.38 214 TYR A CA 1
ATOM 1678 C C . TYR A 1 214 ? 1.915 -3.109 -0.824 1.00 96.38 214 TYR A C 1
ATOM 1680 O O . TYR A 1 214 ? 2.406 -3.635 -1.824 1.00 96.38 214 TYR A O 1
ATOM 1688 N N . GLN A 1 215 ? 1.845 -1.781 -0.661 1.00 92.31 215 GLN A N 1
ATOM 1689 C CA . GLN A 1 215 ? 2.362 -0.848 -1.667 1.00 92.31 215 GLN A CA 1
ATOM 1690 C C . GLN A 1 215 ? 3.851 -1.089 -1.906 1.00 92.31 215 GLN A C 1
ATOM 1692 O O . GLN A 1 215 ? 4.280 -1.288 -3.040 1.00 92.31 215 GLN A O 1
ATOM 1697 N N . MET A 1 216 ? 4.634 -1.121 -0.830 1.00 92.00 216 MET A N 1
ATOM 1698 C CA . MET A 1 216 ? 6.084 -1.292 -0.894 1.00 92.00 216 MET A CA 1
ATOM 1699 C C . MET A 1 216 ? 6.448 -2.636 -1.510 1.00 92.00 216 MET A C 1
ATOM 1701 O O . MET A 1 216 ? 7.262 -2.699 -2.431 1.00 92.00 216 MET A O 1
ATOM 1705 N N . LEU A 1 217 ? 5.790 -3.715 -1.076 1.00 95.50 217 LEU A N 1
ATOM 1706 C CA . LEU A 1 217 ? 6.045 -5.042 -1.617 1.00 95.50 217 LEU A CA 1
ATOM 1707 C C . LEU A 1 217 ? 5.677 -5.108 -3.109 1.00 95.50 217 LEU A C 1
ATOM 1709 O O . LEU A 1 217 ? 6.451 -5.643 -3.902 1.00 95.50 217 LEU A O 1
ATOM 1713 N N . ALA A 1 218 ? 4.560 -4.508 -3.527 1.00 93.19 218 ALA A N 1
ATOM 1714 C CA . ALA A 1 218 ? 4.173 -4.442 -4.935 1.00 93.19 218 ALA A CA 1
ATOM 1715 C C . ALA A 1 218 ? 5.161 -3.622 -5.783 1.00 93.19 218 ALA A C 1
ATOM 1717 O O . ALA A 1 218 ? 5.449 -3.989 -6.927 1.00 93.19 218 ALA A O 1
ATOM 1718 N N . GLU A 1 219 ? 5.719 -2.545 -5.234 1.00 89.31 219 GLU A N 1
ATOM 1719 C CA . GLU A 1 219 ? 6.752 -1.752 -5.901 1.00 89.31 219 GLU A CA 1
ATOM 1720 C C . GLU A 1 219 ? 8.070 -2.529 -6.037 1.00 89.31 219 GLU A C 1
ATOM 1722 O O . GLU A 1 219 ? 8.654 -2.515 -7.118 1.00 89.31 219 GLU A O 1
ATOM 1727 N N . THR A 1 220 ? 8.493 -3.318 -5.038 1.00 91.69 220 THR A N 1
ATOM 1728 C CA . THR A 1 220 ? 9.678 -4.192 -5.207 1.00 91.69 220 THR A CA 1
ATOM 1729 C C . THR A 1 220 ? 9.498 -5.222 -6.326 1.00 91.69 220 THR A C 1
ATOM 1731 O O . THR A 1 220 ? 10.452 -5.536 -7.036 1.00 91.69 220 THR A O 1
ATOM 1734 N N . TYR A 1 221 ? 8.288 -5.758 -6.523 1.00 93.62 221 TYR A N 1
ATOM 1735 C CA . TYR A 1 221 ? 7.994 -6.643 -7.656 1.00 93.62 221 TYR A CA 1
ATOM 1736 C C . TYR A 1 221 ? 7.946 -5.895 -8.984 1.00 93.62 221 TYR A C 1
ATOM 1738 O O . TYR A 1 221 ? 8.369 -6.428 -10.005 1.00 93.62 221 TYR A O 1
ATOM 1746 N N . THR A 1 222 ? 7.477 -4.649 -8.967 1.00 87.19 222 THR A N 1
ATOM 1747 C CA . THR A 1 222 ? 7.496 -3.777 -10.144 1.00 87.19 222 THR A CA 1
ATOM 1748 C C . THR A 1 222 ? 8.931 -3.482 -10.586 1.00 87.19 222 THR A C 1
ATOM 1750 O O . THR A 1 222 ? 9.202 -3.533 -11.783 1.00 87.19 222 THR A O 1
ATOM 1753 N N . LEU A 1 223 ? 9.852 -3.232 -9.646 1.00 85.44 223 LEU A N 1
ATOM 1754 C CA . LEU A 1 223 ? 11.274 -3.005 -9.934 1.00 85.44 223 LEU A CA 1
ATOM 1755 C C . LEU A 1 223 ? 11.944 -4.229 -10.582 1.00 85.44 223 LEU A C 1
ATOM 1757 O O . LEU A 1 223 ? 12.703 -4.060 -11.529 1.00 85.44 223 LEU A O 1
ATOM 1761 N N . ALA A 1 224 ? 11.583 -5.449 -10.173 1.00 88.19 224 ALA A N 1
ATOM 1762 C CA . ALA A 1 224 ? 12.027 -6.679 -10.847 1.00 88.19 224 ALA A CA 1
ATOM 1763 C C . ALA A 1 224 ? 11.209 -7.054 -12.091 1.00 88.19 224 ALA A C 1
ATOM 1765 O O . ALA A 1 224 ? 11.353 -8.152 -12.625 1.00 88.19 224 ALA A O 1
ATOM 1766 N N . SER A 1 225 ? 10.301 -6.186 -12.544 1.00 90.56 225 SER A N 1
ATOM 1767 C CA . SER A 1 225 ? 9.405 -6.460 -13.675 1.00 90.56 225 SER A CA 1
ATOM 1768 C C . SER A 1 225 ? 8.502 -7.700 -13.507 1.00 90.56 225 SER A C 1
ATOM 1770 O O . SER A 1 225 ? 7.929 -8.196 -14.477 1.00 90.56 225 SER A O 1
ATOM 1772 N N . ASP A 1 226 ? 8.290 -8.184 -12.278 1.00 94.56 226 ASP A N 1
ATOM 1773 C CA . ASP A 1 226 ? 7.299 -9.218 -11.950 1.00 94.56 226 ASP A CA 1
ATOM 1774 C C . ASP A 1 226 ? 5.924 -8.563 -11.738 1.00 94.56 226 ASP A C 1
ATOM 1776 O O . ASP A 1 226 ? 5.341 -8.523 -10.647 1.00 94.56 226 ASP A O 1
ATOM 1780 N N . TYR A 1 227 ? 5.399 -7.985 -12.820 1.00 94.75 227 TYR A N 1
ATOM 1781 C CA . TYR A 1 227 ? 4.167 -7.201 -12.775 1.00 94.75 227 TYR A CA 1
ATOM 1782 C C . TYR A 1 227 ? 2.948 -8.035 -12.371 1.00 94.75 227 TYR A C 1
ATOM 1784 O O . TYR A 1 227 ? 1.999 -7.505 -11.794 1.00 94.75 227 TYR A O 1
ATOM 1792 N N . ARG A 1 228 ? 2.965 -9.352 -12.605 1.00 97.25 228 ARG A N 1
ATOM 1793 C CA . ARG A 1 228 ? 1.863 -10.225 -12.189 1.00 97.25 228 ARG A CA 1
ATOM 1794 C C . ARG A 1 228 ? 1.740 -10.262 -10.668 1.00 97.25 228 ARG A C 1
ATOM 1796 O O . ARG A 1 228 ? 0.650 -10.009 -10.156 1.00 97.25 228 ARG A O 1
ATOM 1803 N N . ARG A 1 229 ? 2.839 -10.519 -9.947 1.00 97.50 229 ARG A N 1
ATOM 1804 C CA . ARG A 1 229 ? 2.827 -10.516 -8.474 1.00 97.50 229 ARG A CA 1
ATOM 1805 C C . ARG A 1 229 ? 2.553 -9.128 -7.904 1.00 97.50 229 ARG A C 1
ATOM 1807 O O . ARG A 1 229 ? 1.807 -9.011 -6.934 1.00 97.50 229 ARG A O 1
ATOM 1814 N N . ALA A 1 230 ? 3.070 -8.072 -8.536 1.00 96.25 230 ALA A N 1
ATOM 1815 C CA . ALA A 1 230 ? 2.722 -6.702 -8.159 1.00 96.25 230 ALA A CA 1
ATOM 1816 C C . ALA A 1 230 ? 1.203 -6.450 -8.264 1.00 96.25 230 ALA A C 1
ATOM 1818 O O . ALA A 1 230 ? 0.601 -5.874 -7.359 1.00 96.25 230 ALA A O 1
ATOM 1819 N N . GLY A 1 231 ? 0.559 -6.919 -9.340 1.00 96.00 231 GLY A N 1
ATOM 1820 C CA . GLY A 1 231 ? -0.891 -6.813 -9.525 1.00 96.00 231 GLY A CA 1
ATOM 1821 C C . GLY A 1 231 ? -1.708 -7.631 -8.521 1.00 96.00 231 GLY A C 1
ATOM 1822 O O . GLY A 1 231 ? -2.793 -7.207 -8.116 1.00 96.00 231 GLY A O 1
ATOM 1823 N N . GLU A 1 232 ? -1.198 -8.784 -8.085 1.00 98.12 232 GLU A N 1
ATOM 1824 C CA . GLU A 1 232 ? -1.805 -9.592 -7.019 1.00 98.12 232 GLU A CA 1
ATOM 1825 C C . GLU A 1 232 ? -1.808 -8.840 -5.685 1.00 98.12 232 GLU A C 1
ATOM 1827 O O . GLU A 1 232 ? -2.868 -8.715 -5.073 1.00 98.12 232 GLU A O 1
ATOM 1832 N N . LEU A 1 233 ? -0.681 -8.237 -5.302 1.00 97.56 233 LEU A N 1
ATOM 1833 C CA . LEU A 1 233 ? -0.559 -7.468 -4.059 1.00 97.56 233 LEU A CA 1
ATOM 1834 C C . LEU A 1 233 ? -1.458 -6.230 -4.031 1.00 97.56 233 LEU A C 1
ATOM 1836 O O . LEU A 1 233 ? -2.150 -6.000 -3.043 1.00 97.56 233 LEU A O 1
ATOM 1840 N N . TRP A 1 234 ? -1.521 -5.465 -5.126 1.00 97.44 234 TRP A N 1
ATOM 1841 C CA . TRP A 1 234 ? -2.434 -4.320 -5.219 1.00 97.44 234 TRP A CA 1
ATOM 1842 C C . TRP A 1 234 ? -3.907 -4.737 -5.140 1.00 97.44 234 TRP A C 1
ATOM 1844 O O . TRP A 1 234 ? -4.718 -4.070 -4.498 1.00 97.44 234 TRP A O 1
ATOM 1854 N N . ARG A 1 235 ? -4.275 -5.867 -5.755 1.00 97.94 235 ARG A N 1
ATOM 1855 C CA . ARG A 1 235 ? -5.634 -6.411 -5.639 1.00 97.94 235 ARG A CA 1
ATOM 1856 C C . ARG A 1 235 ? -5.938 -6.825 -4.199 1.00 97.94 235 ARG A C 1
ATOM 1858 O O . ARG A 1 235 ? -7.051 -6.599 -3.729 1.00 97.94 235 ARG A O 1
ATOM 1865 N N . ASP A 1 236 ? -4.987 -7.452 -3.520 1.00 97.06 236 ASP A N 1
ATOM 1866 C CA . ASP A 1 236 ? -5.180 -7.933 -2.155 1.00 97.06 236 ASP A CA 1
ATOM 1867 C C . ASP A 1 236 ? -5.276 -6.754 -1.163 1.00 97.06 236 ASP A C 1
ATOM 1869 O O . ASP A 1 236 ? -6.193 -6.739 -0.340 1.00 97.06 236 ASP A O 1
ATOM 1873 N N . ALA A 1 237 ? -4.489 -5.686 -1.354 1.00 95.94 237 ALA A N 1
ATOM 1874 C CA . ALA A 1 237 ? -4.645 -4.409 -0.647 1.00 95.94 237 ALA A CA 1
ATOM 1875 C C . ALA A 1 237 ? -6.039 -3.784 -0.841 1.00 95.94 237 ALA A C 1
ATOM 1877 O O . ALA A 1 237 ? -6.666 -3.319 0.116 1.00 95.94 237 ALA A O 1
ATOM 1878 N N . ALA A 1 238 ? -6.558 -3.803 -2.076 1.00 96.06 238 ALA A N 1
ATOM 1879 C CA . ALA A 1 238 ? -7.896 -3.301 -2.375 1.00 96.06 238 ALA A CA 1
ATOM 1880 C C . ALA A 1 238 ? -8.979 -4.118 -1.653 1.00 96.06 238 ALA A C 1
ATOM 1882 O O . ALA A 1 238 ? -9.863 -3.553 -1.013 1.00 96.06 238 ALA A O 1
ATOM 1883 N N . ARG A 1 239 ? -8.893 -5.452 -1.704 1.00 96.88 239 ARG A N 1
ATOM 1884 C CA . ARG A 1 239 ? -9.837 -6.352 -1.017 1.00 96.88 239 ARG A CA 1
ATOM 1885 C C . ARG A 1 239 ? -9.838 -6.153 0.490 1.00 96.88 239 ARG A C 1
ATOM 1887 O O . ARG A 1 239 ? -10.893 -6.205 1.118 1.00 96.88 239 ARG A O 1
ATOM 1894 N N . GLU A 1 240 ? -8.671 -5.915 1.069 1.00 95.44 240 GLU A N 1
ATOM 1895 C CA . GLU A 1 240 ? -8.575 -5.609 2.485 1.00 95.44 240 GLU A CA 1
ATOM 1896 C C . GLU A 1 240 ? -9.295 -4.302 2.828 1.00 95.44 240 GLU A C 1
ATOM 1898 O O . GLU A 1 240 ? -10.105 -4.282 3.756 1.00 95.44 240 GLU A O 1
ATOM 1903 N N . GLY A 1 241 ? -9.091 -3.243 2.042 1.00 95.88 241 GLY A N 1
ATOM 1904 C CA . GLY A 1 241 ? -9.808 -1.982 2.232 1.00 95.88 241 GLY A CA 1
ATOM 1905 C C . GLY A 1 241 ? -11.329 -2.136 2.100 1.00 95.88 241 GLY A C 1
ATOM 1906 O O . GLY A 1 241 ? -12.069 -1.571 2.906 1.00 95.88 241 GLY A O 1
ATOM 1907 N N . GLU A 1 242 ? -11.811 -2.977 1.173 1.00 96.12 242 GLU A N 1
ATOM 1908 C CA . GLU A 1 242 ? -13.241 -3.329 1.083 1.00 96.12 242 GLU A CA 1
ATOM 1909 C C . GLU A 1 242 ? -13.76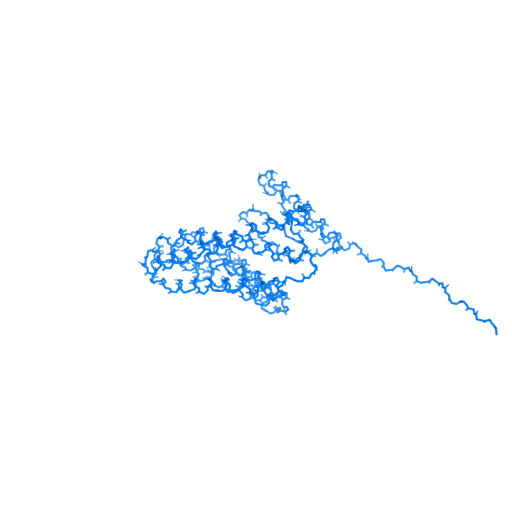2 -4.014 2.356 1.00 96.12 242 GLU A C 1
ATOM 1911 O O . GLU A 1 242 ? -14.922 -3.842 2.725 1.00 96.12 242 GLU A O 1
ATOM 1916 N N . SER A 1 243 ? -12.929 -4.793 3.050 1.00 94.81 243 SER A N 1
ATOM 1917 C CA . SER A 1 243 ? -13.328 -5.412 4.318 1.00 94.81 243 SER A CA 1
ATOM 1918 C C . SER A 1 243 ? -13.361 -4.402 5.472 1.00 94.81 243 SER A C 1
ATOM 1920 O O . SER A 1 243 ? -14.248 -4.463 6.322 1.00 94.81 243 SER A O 1
ATOM 1922 N N . VAL A 1 244 ? -12.428 -3.444 5.480 1.00 94.38 244 VAL A N 1
ATOM 1923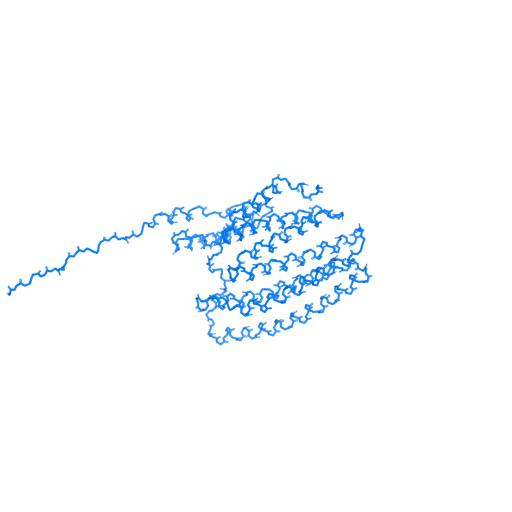 C CA . VAL A 1 244 ? -12.253 -2.465 6.564 1.00 94.38 244 VAL A CA 1
ATOM 1924 C C . VAL A 1 244 ? -13.304 -1.365 6.497 1.00 94.38 244 VAL A C 1
ATOM 1926 O O . VAL A 1 244 ? -13.817 -0.957 7.533 1.00 94.38 244 VAL A O 1
ATOM 1929 N N . ILE A 1 245 ? -13.689 -0.907 5.304 1.00 94.31 245 ILE A N 1
ATOM 1930 C CA . ILE A 1 245 ? -14.706 0.148 5.149 1.00 94.31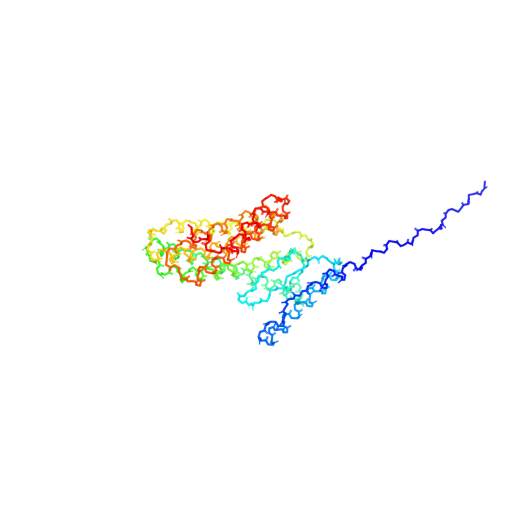 245 ILE A CA 1
ATOM 1931 C C . ILE A 1 245 ? -16.091 -0.253 5.687 1.00 94.31 245 ILE A C 1
ATOM 1933 O O . ILE A 1 245 ? -16.894 0.614 6.029 1.00 94.31 245 ILE A O 1
ATOM 1937 N N . ARG A 1 246 ? -16.349 -1.561 5.814 1.00 93.94 246 ARG A N 1
ATOM 1938 C CA . ARG A 1 246 ? -17.576 -2.141 6.382 1.00 93.94 246 ARG A CA 1
ATOM 1939 C C . ARG A 1 246 ? -17.577 -2.212 7.909 1.00 93.94 246 ARG A C 1
ATOM 1941 O O . ARG A 1 246 ? -18.550 -2.680 8.493 1.00 93.94 246 ARG A O 1
ATOM 1948 N N . LEU A 1 247 ? -16.492 -1.804 8.567 1.00 91.94 247 LEU A N 1
ATOM 1949 C CA . LEU A 1 247 ? -16.437 -1.781 10.023 1.00 91.94 247 LEU A CA 1
ATOM 1950 C C . LEU A 1 247 ? -17.362 -0.694 10.581 1.00 91.94 247 LEU A C 1
ATOM 1952 O O . LEU A 1 247 ? -17.334 0.463 10.156 1.00 91.94 247 LEU A O 1
ATOM 1956 N N . ASP A 1 248 ? -18.135 -1.058 11.601 1.00 89.19 248 ASP A N 1
ATOM 1957 C CA . ASP A 1 248 ? -18.959 -0.106 12.336 1.00 89.19 248 ASP A CA 1
ATOM 1958 C C . ASP A 1 248 ? -18.096 0.947 13.048 1.00 89.19 248 ASP A C 1
ATOM 1960 O O . ASP A 1 248 ? -17.021 0.652 13.578 1.00 89.19 248 ASP A O 1
ATOM 1964 N N . GLY A 1 249 ? -18.604 2.178 13.129 1.00 86.44 249 GLY A N 1
ATOM 1965 C CA . GLY A 1 249 ? -17.974 3.257 13.896 1.00 86.44 249 GLY A CA 1
ATOM 1966 C C . GLY A 1 249 ? -16.891 4.044 13.155 1.00 86.44 249 GLY A C 1
ATOM 1967 O O . GLY A 1 249 ? -16.317 4.961 13.742 1.00 86.44 249 GLY A O 1
ATOM 1968 N N . LEU A 1 250 ? -16.637 3.751 11.876 1.00 89.12 250 LEU A N 1
ATOM 1969 C CA . LEU A 1 250 ? -15.832 4.631 11.031 1.00 89.12 250 LEU A CA 1
ATOM 1970 C C . LEU A 1 250 ? -16.553 5.964 10.805 1.00 89.12 250 LEU A C 1
ATOM 1972 O O . LEU A 1 250 ? -17.750 6.004 10.515 1.00 89.12 250 LEU A O 1
ATOM 1976 N N . ASN A 1 251 ? -15.817 7.069 10.913 1.00 90.62 251 ASN A N 1
ATOM 1977 C CA . ASN A 1 251 ? -16.344 8.370 10.514 1.00 90.62 251 ASN A CA 1
ATOM 1978 C C . ASN A 1 251 ? -16.308 8.518 8.978 1.00 90.62 251 ASN A C 1
ATOM 1980 O O . ASN A 1 251 ? -15.627 7.776 8.269 1.00 90.62 251 ASN A O 1
ATOM 1984 N N . THR A 1 252 ? -17.026 9.513 8.452 1.00 87.75 252 THR A N 1
ATOM 1985 C CA . THR A 1 252 ? -17.127 9.751 7.002 1.00 87.75 252 THR A CA 1
ATOM 1986 C C . THR A 1 252 ? -15.777 10.041 6.337 1.00 87.75 252 THR A C 1
ATOM 1988 O O . THR A 1 252 ? -15.587 9.692 5.173 1.00 87.75 252 THR A O 1
ATOM 1991 N N . ALA A 1 253 ? -14.834 10.669 7.046 1.00 82.50 253 ALA A N 1
ATOM 1992 C CA . ALA A 1 253 ? -13.510 10.962 6.500 1.00 82.50 253 ALA A CA 1
ATOM 1993 C C . ALA A 1 253 ? -12.680 9.679 6.333 1.00 82.50 253 ALA A C 1
ATOM 1995 O O . ALA A 1 253 ? -12.097 9.471 5.272 1.00 82.50 253 ALA A O 1
ATOM 1996 N N . ASP A 1 254 ? -12.701 8.792 7.331 1.00 87.44 254 ASP A N 1
ATOM 1997 C CA . ASP A 1 254 ? -12.041 7.487 7.273 1.00 87.44 254 ASP A CA 1
ATOM 1998 C C . ASP A 1 254 ? -12.638 6.610 6.165 1.00 87.44 254 ASP A C 1
ATOM 2000 O O . ASP A 1 254 ? -11.895 6.047 5.365 1.00 87.44 254 ASP A O 1
ATOM 2004 N N . GLN A 1 255 ? -13.971 6.545 6.056 1.00 87.44 255 GLN A N 1
ATOM 2005 C CA . GLN A 1 255 ? -14.641 5.808 4.977 1.00 87.44 255 GLN A CA 1
ATOM 2006 C C . GLN A 1 255 ? -14.245 6.335 3.594 1.00 87.44 255 GLN A C 1
ATOM 2008 O O . GLN A 1 255 ? -13.958 5.553 2.690 1.00 87.44 255 GLN A O 1
ATOM 2013 N N . ARG A 1 256 ? -14.195 7.664 3.428 1.00 83.44 256 ARG A N 1
ATOM 2014 C CA . ARG A 1 256 ? -13.772 8.292 2.171 1.00 83.44 256 ARG A CA 1
ATOM 2015 C C . ARG A 1 256 ? -12.324 7.945 1.836 1.00 83.44 256 ARG A C 1
ATOM 2017 O O . ARG A 1 256 ? -12.054 7.613 0.687 1.00 83.44 256 ARG A O 1
ATOM 2024 N N . GLN A 1 257 ? -11.418 8.025 2.808 1.00 84.75 257 GLN A N 1
ATOM 2025 C CA . GLN A 1 257 ? -10.008 7.702 2.597 1.00 84.75 257 GLN A CA 1
ATOM 2026 C C . GLN A 1 257 ? -9.837 6.237 2.178 1.00 84.75 257 GLN A C 1
ATOM 2028 O O . GLN A 1 257 ? -9.256 5.976 1.130 1.00 84.75 257 GLN A O 1
ATOM 2033 N N . ILE A 1 258 ? -10.440 5.297 2.915 1.00 87.81 258 ILE A N 1
ATOM 2034 C CA . ILE A 1 258 ? -10.370 3.866 2.584 1.00 87.81 258 ILE A CA 1
ATOM 2035 C C . ILE A 1 258 ? -10.969 3.599 1.195 1.00 87.81 258 ILE A C 1
ATOM 2037 O O . ILE A 1 258 ? -10.391 2.856 0.409 1.00 87.81 258 ILE A O 1
ATOM 2041 N N . ALA A 1 259 ? -12.092 4.232 0.838 1.00 85.00 259 ALA A N 1
ATOM 2042 C CA . ALA A 1 259 ? -12.673 4.084 -0.498 1.00 85.00 259 ALA A CA 1
ATOM 2043 C C . ALA A 1 259 ? -11.718 4.554 -1.610 1.00 85.00 259 ALA A C 1
ATOM 2045 O O . ALA A 1 259 ? -11.613 3.897 -2.647 1.00 85.00 259 ALA A O 1
ATOM 2046 N N . LEU A 1 260 ? -11.007 5.668 -1.402 1.00 82.25 260 LEU A N 1
ATOM 2047 C CA . LEU A 1 260 ? -9.994 6.148 -2.345 1.00 82.25 260 LEU A CA 1
ATOM 2048 C C . LEU A 1 260 ? -8.832 5.156 -2.469 1.00 82.25 260 LEU A C 1
ATOM 2050 O O . LEU A 1 260 ? -8.426 4.847 -3.590 1.00 82.25 260 LEU A O 1
ATOM 2054 N N . ASP A 1 261 ? -8.356 4.614 -1.348 1.00 85.94 261 ASP A N 1
ATOM 2055 C CA . ASP A 1 261 ? -7.278 3.622 -1.311 1.00 85.94 261 ASP A CA 1
ATOM 2056 C C . ASP A 1 261 ? -7.665 2.327 -2.042 1.00 85.94 261 ASP A C 1
ATOM 2058 O O . ASP A 1 261 ? -6.895 1.821 -2.863 1.00 85.94 261 ASP A O 1
ATOM 2062 N N . VAL A 1 262 ? -8.893 1.836 -1.840 1.00 90.00 262 VAL A N 1
ATOM 2063 C CA . VAL A 1 262 ? -9.445 0.666 -2.545 1.00 90.00 262 VAL A CA 1
ATOM 2064 C C . VAL A 1 262 ? -9.486 0.898 -4.051 1.00 90.00 262 VAL A C 1
ATOM 2066 O O . VAL A 1 262 ? -9.003 0.071 -4.827 1.00 90.00 262 VAL A O 1
ATOM 2069 N N . VAL A 1 263 ? -10.065 2.019 -4.489 1.00 84.81 263 VAL A N 1
ATOM 2070 C CA . VAL A 1 263 ? -10.215 2.287 -5.922 1.00 84.81 263 VAL A CA 1
ATOM 2071 C C . VAL A 1 263 ? -8.854 2.498 -6.586 1.00 84.81 263 VAL A C 1
ATOM 2073 O O . VAL A 1 263 ? -8.610 1.941 -7.658 1.00 84.81 263 VAL A O 1
ATOM 2076 N N . SER A 1 264 ? -7.961 3.261 -5.950 1.00 84.56 264 SER A N 1
ATOM 2077 C CA . SER A 1 264 ? -6.585 3.457 -6.419 1.00 84.56 264 SER A CA 1
ATOM 2078 C C . SER A 1 264 ? -5.864 2.118 -6.576 1.00 84.56 264 SER A C 1
ATOM 2080 O O . SER A 1 264 ? -5.284 1.837 -7.624 1.00 84.56 264 SER A O 1
ATOM 2082 N N . SER A 1 265 ? -5.996 1.237 -5.584 1.00 91.31 265 SER A N 1
ATOM 2083 C CA . SER A 1 265 ? -5.370 -0.086 -5.588 1.00 91.31 265 SER A CA 1
ATOM 2084 C C . SER A 1 265 ? -5.892 -0.990 -6.698 1.00 91.31 265 SER A C 1
ATOM 2086 O O . SER A 1 265 ? -5.103 -1.673 -7.345 1.00 91.31 265 SER A O 1
ATOM 2088 N N . TYR A 1 266 ? -7.191 -0.959 -7.011 1.00 93.44 266 TYR A N 1
ATOM 2089 C CA . TYR A 1 266 ? -7.694 -1.679 -8.184 1.00 93.44 266 TYR A CA 1
ATOM 2090 C C . TYR A 1 266 ? -7.175 -1.103 -9.504 1.00 93.44 266 TYR A C 1
ATOM 2092 O O . TYR A 1 266 ? -6.867 -1.877 -10.409 1.00 93.44 266 TYR A O 1
ATOM 2100 N N . PHE A 1 267 ? -7.041 0.221 -9.633 1.00 90.56 267 PHE A N 1
ATOM 2101 C CA . PHE A 1 267 ? -6.423 0.816 -10.823 1.00 90.56 267 PHE A CA 1
ATOM 2102 C C . PHE A 1 267 ? -4.953 0.406 -10.965 1.00 90.56 267 PHE A C 1
ATOM 2104 O O . PHE A 1 267 ? -4.534 0.020 -12.055 1.00 90.56 267 PHE A O 1
ATOM 2111 N N . LEU A 1 268 ? -4.194 0.419 -9.868 1.00 89.88 268 LEU A N 1
ATOM 2112 C CA . LEU A 1 268 ? -2.805 -0.039 -9.831 1.00 89.88 268 LEU A CA 1
ATOM 2113 C C . LEU A 1 268 ? -2.702 -1.524 -10.190 1.00 89.88 268 LEU A C 1
ATOM 2115 O O . LEU A 1 268 ? -1.933 -1.879 -11.082 1.00 89.88 268 LEU A O 1
ATOM 2119 N N . ALA A 1 269 ? -3.535 -2.379 -9.592 1.00 93.00 269 ALA A N 1
ATOM 2120 C CA . ALA A 1 269 ? -3.612 -3.795 -9.937 1.00 93.00 269 ALA A CA 1
ATOM 2121 C C . ALA A 1 269 ? -3.895 -3.994 -11.431 1.00 93.00 269 ALA A C 1
ATOM 2123 O O . ALA A 1 269 ? -3.220 -4.784 -12.087 1.00 93.00 269 ALA A O 1
ATOM 2124 N N . ALA A 1 270 ? -4.858 -3.248 -11.982 1.00 84.44 270 ALA A N 1
ATOM 2125 C CA . ALA A 1 270 ? -5.213 -3.312 -13.393 1.00 84.44 270 ALA A CA 1
ATOM 2126 C C . ALA A 1 270 ? -4.024 -2.984 -14.302 1.00 84.44 270 ALA A C 1
ATOM 2128 O O . ALA A 1 270 ? -3.734 -3.745 -15.222 1.00 84.44 270 ALA A O 1
ATOM 2129 N N . THR A 1 271 ? -3.311 -1.894 -14.008 1.00 87.06 271 THR A N 1
ATOM 2130 C CA . THR A 1 271 ? -2.108 -1.497 -14.746 1.00 87.06 271 THR A CA 1
ATOM 2131 C C . THR A 1 271 ? -1.023 -2.564 -14.659 1.00 87.06 271 THR A C 1
ATOM 2133 O O . THR A 1 271 ? -0.439 -2.918 -15.676 1.00 87.06 271 THR A O 1
ATO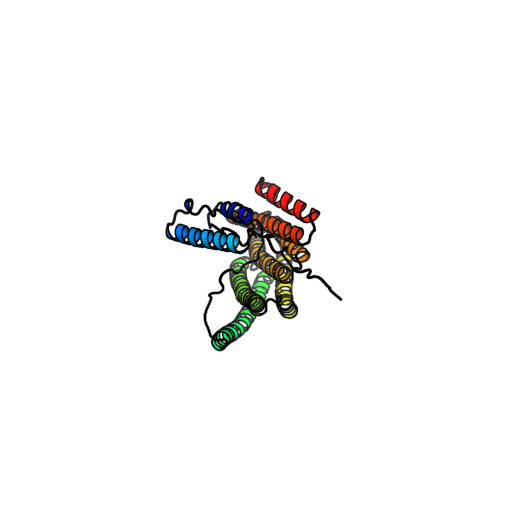M 2136 N N . ARG A 1 272 ? -0.770 -3.138 -13.477 1.00 94.00 272 ARG A N 1
ATOM 2137 C CA . ARG A 1 272 ? 0.244 -4.193 -13.334 1.00 94.00 272 ARG A CA 1
ATOM 2138 C C . ARG A 1 272 ? -0.133 -5.474 -14.092 1.00 94.00 272 ARG A C 1
ATOM 2140 O O . ARG A 1 272 ? 0.723 -6.055 -14.752 1.00 94.00 272 ARG A O 1
ATOM 2147 N N . TYR A 1 273 ? -1.401 -5.887 -14.085 1.00 92.44 273 TYR A N 1
ATOM 2148 C CA . TYR A 1 273 ? -1.840 -7.021 -14.908 1.00 92.44 273 TYR A CA 1
ATOM 2149 C C . TYR A 1 273 ? -1.734 -6.745 -16.413 1.00 92.44 273 TYR A C 1
ATOM 2151 O O . TYR A 1 273 ? -1.401 -7.662 -17.160 1.00 92.44 273 TYR A O 1
ATOM 2159 N N . ASP A 1 274 ? -1.975 -5.509 -16.858 1.00 87.00 274 ASP A N 1
ATOM 2160 C CA . ASP A 1 274 ? -1.823 -5.118 -18.266 1.00 87.00 274 ASP A CA 1
ATOM 2161 C C . ASP A 1 274 ? -0.360 -5.235 -18.719 1.00 87.00 274 ASP A C 1
ATOM 2163 O O . ASP A 1 274 ? -0.072 -5.893 -19.717 1.00 87.00 274 ASP A O 1
ATOM 2167 N N . LEU A 1 275 ? 0.576 -4.725 -17.907 1.00 84.69 275 LEU A N 1
ATOM 2168 C CA . LEU A 1 275 ? 2.022 -4.874 -18.128 1.00 84.69 275 LEU A CA 1
ATOM 2169 C C . LEU A 1 275 ? 2.477 -6.339 -18.120 1.00 84.69 275 LEU A C 1
ATOM 2171 O O . LEU A 1 275 ? 3.384 -6.718 -18.856 1.00 84.69 275 LEU A O 1
ATOM 2175 N N . ALA A 1 276 ? 1.827 -7.185 -17.319 1.00 91.44 276 ALA A N 1
ATOM 2176 C CA . ALA A 1 276 ? 2.065 -8.627 -17.307 1.00 91.44 276 ALA A CA 1
ATOM 2177 C C . ALA A 1 276 ? 1.468 -9.364 -18.528 1.00 91.44 276 ALA A C 1
ATOM 2179 O O . ALA A 1 276 ? 1.601 -10.586 -18.626 1.00 91.44 276 ALA A O 1
ATOM 2180 N N . GLY A 1 277 ? 0.768 -8.664 -19.428 1.00 87.94 277 GLY A N 1
ATOM 2181 C CA . GLY A 1 277 ? 0.068 -9.251 -20.572 1.00 87.94 277 GLY A CA 1
ATOM 2182 C C . GLY A 1 277 ? -1.237 -9.979 -20.216 1.00 87.94 277 GLY A C 1
ATOM 2183 O O . GLY A 1 277 ? -1.809 -10.662 -21.068 1.00 87.94 277 GLY A O 1
ATOM 2184 N N . ASP A 1 278 ? -1.744 -9.845 -18.985 1.00 96.88 278 ASP A N 1
ATOM 2185 C CA . ASP A 1 278 ? -3.010 -10.442 -18.541 1.00 96.88 278 ASP A CA 1
ATOM 2186 C C . ASP A 1 278 ? -4.179 -9.465 -18.734 1.00 96.88 278 ASP A C 1
ATOM 2188 O O . ASP A 1 278 ? -4.764 -8.917 -17.794 1.00 96.88 278 ASP A O 1
ATOM 2192 N N . ALA A 1 279 ? -4.555 -9.264 -19.999 1.00 92.69 279 ALA A N 1
ATOM 2193 C CA . ALA A 1 279 ? -5.631 -8.350 -20.386 1.00 92.69 279 ALA A CA 1
ATOM 2194 C C . ALA A 1 279 ? -6.995 -8.695 -19.750 1.00 92.69 279 ALA A C 1
ATOM 2196 O O . ALA A 1 279 ? -7.875 -7.834 -19.644 1.00 92.69 279 ALA A O 1
ATOM 2197 N N . THR A 1 280 ? -7.200 -9.954 -19.345 1.00 96.62 280 THR A N 1
ATOM 2198 C CA . THR A 1 280 ? -8.448 -10.386 -18.704 1.00 96.62 280 THR A CA 1
ATOM 2199 C C . THR A 1 280 ? -8.516 -9.863 -17.277 1.00 96.62 280 THR A C 1
ATOM 2201 O O . THR A 1 280 ? -9.499 -9.204 -16.929 1.00 96.62 280 THR A O 1
ATOM 2204 N N . LEU A 1 281 ? -7.479 -10.105 -16.468 1.00 96.62 281 LEU A N 1
ATOM 2205 C CA . LEU A 1 281 ? -7.417 -9.579 -15.104 1.00 96.62 281 LEU A CA 1
ATOM 2206 C C . LEU A 1 281 ? -7.345 -8.052 -15.096 1.00 96.62 281 LEU A C 1
ATOM 2208 O O . LEU A 1 281 ? -8.072 -7.425 -14.326 1.00 96.62 281 LEU A O 1
ATOM 2212 N N . ALA A 1 282 ? -6.572 -7.446 -16.001 1.00 90.00 282 ALA A N 1
ATOM 2213 C CA . ALA A 1 282 ? -6.506 -5.993 -16.137 1.00 90.00 282 ALA A CA 1
ATOM 2214 C C . ALA A 1 282 ? -7.900 -5.376 -16.332 1.00 90.00 282 ALA A C 1
ATOM 2216 O O . ALA A 1 282 ? -8.309 -4.486 -15.584 1.00 90.00 282 ALA A O 1
ATOM 2217 N N . ARG A 1 283 ? -8.690 -5.905 -17.280 1.00 91.69 283 ARG A N 1
ATOM 2218 C CA . ARG A 1 283 ? -10.059 -5.428 -17.534 1.00 91.69 283 ARG A CA 1
ATOM 2219 C C . ARG A 1 283 ? -10.977 -5.622 -16.331 1.00 91.69 283 ARG A C 1
ATOM 2221 O O . ARG A 1 283 ? -11.757 -4.723 -16.033 1.00 91.69 283 ARG A O 1
ATOM 2228 N N . GLN A 1 284 ? -10.887 -6.763 -15.645 1.00 96.94 284 GLN A N 1
ATOM 2229 C CA . GLN A 1 284 ? -11.683 -7.018 -14.441 1.00 96.94 284 GLN A CA 1
ATOM 2230 C C . GLN A 1 284 ? -11.381 -5.993 -13.343 1.00 96.94 284 GLN A C 1
ATOM 2232 O O . GLN A 1 284 ? -12.307 -5.452 -12.742 1.00 96.94 284 GLN A O 1
ATOM 2237 N N . MET A 1 285 ? -10.102 -5.695 -13.103 1.00 96.62 285 MET A N 1
ATOM 2238 C CA . MET A 1 285 ? -9.698 -4.727 -12.082 1.00 96.62 285 MET A CA 1
ATOM 2239 C C . MET A 1 285 ? -10.099 -3.296 -12.472 1.00 96.62 285 MET A C 1
ATOM 2241 O O . MET A 1 285 ? -10.667 -2.585 -11.645 1.00 96.62 285 MET A O 1
ATOM 2245 N N . TYR A 1 286 ? -9.919 -2.894 -13.738 1.00 91.94 286 TYR A N 1
ATOM 2246 C CA . TYR A 1 286 ? -10.405 -1.601 -14.242 1.00 91.94 286 TYR A CA 1
ATOM 2247 C C . TYR A 1 286 ? -11.922 -1.457 -14.100 1.00 91.94 286 TYR A C 1
ATOM 2249 O O . TYR A 1 286 ? -12.410 -0.395 -13.716 1.00 91.94 286 TYR A O 1
ATOM 2257 N N . GLN A 1 287 ? -12.677 -2.509 -14.421 1.00 93.81 287 GLN A N 1
ATOM 2258 C CA . GLN A 1 287 ? -14.126 -2.501 -14.272 1.00 93.81 287 GLN A CA 1
ATOM 2259 C C . GLN A 1 287 ? -14.514 -2.346 -12.801 1.00 93.81 287 GLN A C 1
ATOM 2261 O O . GLN A 1 287 ? -15.267 -1.432 -12.481 1.00 93.81 287 GLN A O 1
ATOM 2266 N N . ARG A 1 288 ? -13.923 -3.140 -11.898 1.00 96.44 288 ARG A N 1
ATOM 2267 C CA . ARG A 1 288 ? -14.176 -3.027 -10.455 1.00 96.44 288 ARG A CA 1
ATOM 2268 C C . ARG A 1 288 ? -13.860 -1.626 -9.926 1.00 96.44 288 ARG A C 1
ATOM 2270 O O . ARG A 1 288 ? -14.684 -1.057 -9.218 1.00 96.44 288 ARG A O 1
ATOM 2277 N N . ALA A 1 289 ? -12.718 -1.047 -10.300 1.00 85.62 289 ALA A N 1
ATOM 2278 C CA . ALA A 1 289 ? -12.341 0.310 -9.906 1.00 85.62 289 ALA A CA 1
ATOM 2279 C C . ALA A 1 289 ? -13.368 1.358 -10.373 1.00 85.62 289 ALA A C 1
ATOM 2281 O O . ALA A 1 289 ? -13.758 2.237 -9.603 1.00 85.62 289 ALA A O 1
ATOM 2282 N N . ASN A 1 290 ? -13.835 1.256 -11.622 1.00 85.69 290 ASN A N 1
ATOM 2283 C CA . ASN A 1 290 ? -14.834 2.168 -12.181 1.00 85.69 290 ASN A CA 1
ATOM 2284 C C . ASN A 1 290 ? -16.216 1.994 -11.544 1.00 85.69 290 ASN A C 1
ATOM 2286 O O . ASN A 1 290 ? -16.867 2.996 -11.246 1.00 85.69 290 ASN A O 1
ATOM 2290 N N . ASP A 1 291 ? -16.641 0.755 -11.292 1.00 90.00 291 ASP A N 1
ATOM 2291 C CA . ASP A 1 291 ? -17.904 0.456 -10.617 1.00 90.00 291 ASP A CA 1
ATOM 2292 C C . ASP A 1 291 ? -17.913 1.109 -9.227 1.00 90.00 291 ASP A C 1
ATOM 2294 O O . ASP A 1 291 ? -18.804 1.902 -8.923 1.00 90.00 291 ASP A O 1
ATOM 2298 N N . LEU A 1 292 ? -16.856 0.885 -8.437 1.00 84.12 292 LEU A N 1
ATOM 2299 C CA . LEU A 1 292 ? -16.687 1.471 -7.104 1.00 84.12 292 LEU A CA 1
ATOM 2300 C C . LEU A 1 292 ? -16.579 3.001 -7.131 1.00 84.12 292 LEU A C 1
ATOM 2302 O O . LEU A 1 292 ? -17.157 3.679 -6.287 1.00 84.12 292 LEU A O 1
ATOM 2306 N N . LYS A 1 293 ? -15.879 3.569 -8.119 1.00 82.44 293 LYS A N 1
ATOM 2307 C CA . LYS A 1 293 ? -15.803 5.023 -8.320 1.00 82.44 293 LYS A CA 1
ATOM 2308 C C . LYS A 1 293 ? -17.173 5.634 -8.621 1.00 82.44 293 LYS A C 1
ATOM 2310 O O . LYS A 1 293 ? -17.471 6.727 -8.144 1.00 82.44 293 LYS A O 1
ATOM 2315 N N . SER A 1 294 ? -17.972 4.961 -9.448 1.00 79.62 294 SER A N 1
ATOM 2316 C CA . SER A 1 294 ? -19.299 5.431 -9.861 1.00 79.62 294 SER A CA 1
ATOM 2317 C C . SER A 1 294 ? -20.358 5.251 -8.774 1.00 79.62 294 SER A C 1
ATOM 2319 O O . SER A 1 294 ? -21.300 6.038 -8.704 1.00 79.62 294 SER A O 1
ATOM 2321 N N . ASN A 1 295 ? -20.179 4.247 -7.913 1.00 88.69 295 ASN A N 1
ATOM 2322 C CA . ASN A 1 295 ? -21.089 3.924 -6.829 1.00 88.69 295 ASN A CA 1
ATOM 2323 C C . ASN A 1 295 ? -20.335 3.561 -5.532 1.00 88.69 295 ASN A C 1
ATOM 2325 O O . ASN A 1 295 ? -20.323 2.396 -5.134 1.00 88.69 295 ASN A O 1
ATOM 2329 N N . PRO A 1 296 ? -19.728 4.535 -4.825 1.00 80.50 296 PRO A N 1
ATOM 2330 C CA . PRO A 1 296 ? -18.955 4.241 -3.617 1.00 80.50 296 PRO A CA 1
ATOM 2331 C C . PRO A 1 296 ? -19.772 3.580 -2.500 1.00 80.50 296 PRO A C 1
ATOM 2333 O O . PRO A 1 296 ? -19.199 2.891 -1.658 1.00 80.50 296 PRO A O 1
ATOM 2336 N N . SER A 1 297 ? -21.104 3.740 -2.486 1.00 82.31 297 SER A N 1
ATOM 2337 C CA . SER A 1 297 ? -21.955 3.104 -1.474 1.00 82.31 297 SER A CA 1
ATOM 2338 C C . SER A 1 297 ? -21.968 1.579 -1.575 1.00 82.31 297 SER A C 1
ATOM 2340 O O . SER A 1 297 ? -22.194 0.931 -0.559 1.00 82.31 297 SER A O 1
ATOM 2342 N N . SER A 1 298 ? -21.621 0.988 -2.728 1.00 90.25 298 SER A N 1
ATOM 2343 C CA . SER A 1 298 ? -21.500 -0.473 -2.856 1.00 90.25 298 SER A CA 1
ATOM 2344 C C . SER A 1 298 ? -20.368 -1.078 -2.017 1.00 90.25 298 SER A C 1
ATOM 2346 O O . SER A 1 298 ? -20.252 -2.296 -1.939 1.00 90.25 298 SER A O 1
ATOM 2348 N N . LEU A 1 299 ? -19.485 -0.251 -1.445 1.00 85.56 299 LEU A N 1
ATOM 2349 C CA . LEU A 1 299 ? -18.481 -0.701 -0.477 1.00 85.56 299 LEU A CA 1
ATOM 2350 C C . LEU A 1 299 ? -19.072 -0.933 0.918 1.00 85.56 299 LEU A C 1
ATOM 2352 O O . LEU A 1 299 ? -18.538 -1.734 1.680 1.00 85.56 299 LEU A O 1
ATOM 2356 N N . ILE A 1 300 ? -20.148 -0.217 1.245 1.00 83.25 300 ILE A N 1
ATOM 2357 C CA . ILE A 1 300 ? -20.773 -0.207 2.571 1.00 83.25 300 ILE A CA 1
ATOM 2358 C C . ILE A 1 300 ? -21.892 -1.261 2.652 1.00 83.25 300 ILE A C 1
ATOM 2360 O O . ILE A 1 300 ? -22.169 -1.771 3.734 1.00 83.25 300 ILE A O 1
ATOM 2364 N N . GLU A 1 301 ? -22.502 -1.597 1.510 1.00 78.81 301 GLU A N 1
ATOM 2365 C CA . GLU A 1 301 ? -23.458 -2.706 1.339 1.00 78.81 301 GLU A CA 1
ATOM 2366 C C . GLU A 1 301 ? -22.792 -4.093 1.450 1.00 78.81 301 GLU A C 1
ATOM 2368 O O . GLU A 1 301 ? -23.420 -4.980 2.071 1.00 78.81 301 GLU A O 1
#